Protein AF-A0A1S3R320-F1 (afdb_monomer)

Structure (mmCIF, N/CA/C/O backbone):
data_AF-A0A1S3R320-F1
#
_entry.id   AF-A0A1S3R320-F1
#
loop_
_atom_site.group_PDB
_atom_site.id
_atom_site.type_symbol
_atom_site.label_atom_id
_atom_site.label_alt_id
_atom_site.label_comp_id
_atom_site.label_asym_id
_atom_site.label_entity_id
_atom_site.label_seq_id
_atom_site.pdbx_PDB_ins_code
_atom_site.Cartn_x
_atom_site.Cartn_y
_atom_site.Cartn_z
_atom_site.occupancy
_atom_site.B_iso_or_equiv
_atom_site.auth_seq_id
_atom_site.auth_comp_id
_atom_site.auth_asym_id
_atom_site.auth_atom_id
_atom_site.pdbx_PDB_model_num
ATOM 1 N N . MET A 1 1 ? 49.394 27.032 -39.309 1.00 33.12 1 MET A N 1
ATOM 2 C CA . MET A 1 1 ? 48.886 28.360 -38.899 1.00 33.12 1 MET A CA 1
ATOM 3 C C . MET A 1 1 ? 47.973 28.145 -37.699 1.00 33.12 1 MET A C 1
ATOM 5 O O . MET A 1 1 ? 47.010 27.411 -37.876 1.00 33.12 1 MET A O 1
ATOM 9 N N . PRO A 1 2 ? 48.275 28.653 -36.491 1.00 41.94 2 PRO A N 1
ATOM 10 C CA . PRO A 1 2 ? 47.419 28.435 -35.326 1.00 41.94 2 PRO A CA 1
ATOM 11 C C . PRO A 1 2 ? 46.349 29.534 -35.232 1.00 41.94 2 PRO A C 1
ATOM 13 O O . PRO A 1 2 ? 46.662 30.721 -35.314 1.00 41.94 2 PRO A O 1
ATOM 16 N N . TYR A 1 3 ? 45.090 29.124 -35.082 1.00 37.72 3 TYR A N 1
ATOM 17 C CA . TYR A 1 3 ? 43.918 29.995 -34.946 1.00 37.72 3 TYR A CA 1
ATOM 18 C C . TYR A 1 3 ? 43.776 30.526 -33.500 1.00 37.72 3 TYR A C 1
ATOM 20 O O . TYR A 1 3 ? 44.038 29.766 -32.567 1.00 37.72 3 TYR A O 1
ATOM 28 N N . PRO A 1 4 ? 43.346 31.786 -33.262 1.00 43.53 4 PRO A N 1
ATOM 29 C CA . PRO A 1 4 ? 43.335 32.372 -31.918 1.00 43.53 4 PRO A CA 1
ATOM 30 C C . PRO A 1 4 ? 41.928 32.439 -31.274 1.00 43.53 4 PRO A C 1
ATOM 32 O O . PRO A 1 4 ? 41.164 33.364 -31.548 1.00 43.53 4 PRO A O 1
ATOM 35 N N . TYR A 1 5 ? 41.607 31.577 -30.299 1.00 44.16 5 TYR A N 1
ATOM 36 C CA . TYR A 1 5 ? 40.349 31.637 -29.508 1.00 44.16 5 TYR A CA 1
ATOM 37 C C . TYR A 1 5 ? 40.492 32.367 -28.156 1.00 44.16 5 TYR A C 1
ATOM 39 O O . TYR A 1 5 ? 41.542 32.295 -27.518 1.00 44.16 5 TYR A O 1
ATOM 47 N N . GLY A 1 6 ? 39.495 33.205 -27.824 1.00 39.88 6 GLY A N 1
ATOM 48 C CA . GLY A 1 6 ? 39.495 34.235 -26.766 1.00 39.88 6 GLY A CA 1
ATOM 49 C C . GLY A 1 6 ? 39.223 33.743 -25.330 1.00 39.88 6 GLY A C 1
ATOM 50 O O . GLY A 1 6 ? 38.969 32.565 -25.120 1.00 39.88 6 GLY A O 1
ATOM 51 N N . PRO A 1 7 ? 39.305 34.633 -24.319 1.00 45.69 7 PRO A N 1
ATOM 52 C CA . PRO A 1 7 ? 39.467 34.303 -22.905 1.00 45.69 7 PRO A CA 1
ATOM 53 C C . PRO A 1 7 ? 38.127 34.175 -22.172 1.00 45.69 7 PRO A C 1
ATOM 55 O O . PRO A 1 7 ? 37.861 34.888 -21.205 1.00 45.69 7 PRO A O 1
ATOM 58 N N . SER A 1 8 ? 37.279 33.268 -22.639 1.00 45.50 8 SER A N 1
ATOM 59 C CA . SER A 1 8 ? 36.117 32.815 -21.866 1.00 45.50 8 SER A CA 1
ATOM 60 C C . SER A 1 8 ? 35.727 31.375 -22.172 1.00 45.50 8 SER A C 1
ATOM 62 O O . SER A 1 8 ? 34.595 30.987 -21.911 1.00 45.50 8 SER A O 1
ATOM 64 N N . GLU A 1 9 ? 36.635 30.584 -22.732 1.00 46.41 9 GLU A N 1
ATOM 65 C CA . GLU A 1 9 ? 36.416 29.152 -22.847 1.00 46.41 9 GLU A CA 1
ATOM 66 C C . GLU A 1 9 ? 37.202 28.480 -21.734 1.00 46.41 9 GLU A C 1
ATOM 68 O O . GLU A 1 9 ? 38.432 28.571 -21.660 1.00 46.41 9 GLU A O 1
ATOM 73 N N . GLU A 1 10 ? 36.455 27.832 -20.840 1.00 49.56 10 GLU A N 1
ATOM 74 C CA . GLU A 1 10 ? 36.927 26.651 -20.135 1.00 49.56 10 GLU A CA 1
ATOM 75 C C . GLU A 1 10 ? 37.854 25.861 -21.048 1.00 49.56 10 GLU A C 1
ATOM 77 O O . GLU A 1 10 ? 37.649 25.777 -22.258 1.00 49.56 10 GLU A O 1
ATOM 82 N N . THR A 1 11 ? 38.915 25.337 -20.457 1.00 52.88 11 THR A N 1
ATOM 83 C CA . THR A 1 11 ? 39.958 24.577 -21.122 1.00 52.88 11 THR A CA 1
ATOM 84 C C . THR A 1 11 ? 39.321 23.441 -21.930 1.00 52.88 11 THR A C 1
ATOM 86 O O . THR A 1 11 ? 39.130 22.345 -21.415 1.00 52.88 11 THR A O 1
ATOM 89 N N . ASN A 1 12 ? 38.988 23.703 -23.200 1.00 58.47 12 ASN A N 1
ATOM 90 C CA . ASN A 1 12 ? 38.524 22.726 -24.184 1.00 58.47 12 ASN A CA 1
ATOM 91 C C . ASN A 1 12 ? 39.730 21.878 -24.609 1.00 58.47 12 ASN A C 1
ATOM 93 O O . ASN A 1 12 ? 40.081 21.807 -25.784 1.00 58.47 12 ASN A O 1
ATOM 97 N N . ASP A 1 13 ? 40.415 21.301 -23.619 1.00 67.69 13 ASP A N 1
ATOM 98 C CA . ASP A 1 13 ? 41.469 20.323 -23.790 1.00 67.69 13 ASP A CA 1
ATOM 99 C C . ASP A 1 13 ? 40.782 19.010 -24.165 1.00 67.69 13 ASP A C 1
ATOM 101 O O . ASP A 1 13 ? 40.137 18.388 -23.312 1.00 67.69 13 ASP A O 1
ATOM 105 N N . PRO A 1 14 ? 40.871 18.572 -25.431 1.00 72.19 14 PRO A N 1
ATOM 106 C CA . PRO A 1 14 ? 40.192 17.362 -25.856 1.00 72.19 14 PRO A CA 1
ATOM 107 C C . PRO A 1 14 ? 40.666 16.160 -25.031 1.00 72.19 14 PRO A C 1
ATOM 109 O O . PRO A 1 14 ? 39.886 15.249 -24.773 1.00 72.19 14 PRO A O 1
ATOM 112 N N . TYR A 1 15 ? 41.905 16.181 -24.530 1.00 72.75 15 TYR A N 1
ATOM 113 C CA . TYR A 1 15 ? 42.416 15.162 -23.619 1.00 72.75 15 TYR A CA 1
ATOM 114 C C . TYR A 1 15 ? 41.619 15.089 -22.304 1.00 72.75 15 TYR A C 1
ATOM 116 O O . TYR A 1 15 ? 41.235 13.994 -21.885 1.00 72.75 15 TYR A O 1
ATOM 124 N N . ALA A 1 16 ? 41.314 16.233 -21.684 1.00 74.88 16 ALA A N 1
ATOM 125 C CA . ALA A 1 16 ? 40.506 16.302 -20.467 1.00 74.88 16 ALA A CA 1
ATOM 126 C C . ALA A 1 16 ? 39.070 15.796 -20.694 1.00 74.88 16 ALA A C 1
ATOM 128 O O . ALA A 1 16 ? 38.505 15.124 -19.826 1.00 74.88 16 ALA A O 1
ATOM 129 N N . VAL A 1 17 ? 38.504 16.036 -21.881 1.00 81.06 17 VAL A N 1
ATOM 130 C CA . VAL A 1 17 ? 37.180 15.516 -22.262 1.00 81.06 17 VAL A CA 1
ATOM 131 C C . VAL A 1 17 ? 37.175 13.985 -22.263 1.00 81.06 17 VAL A C 1
ATOM 133 O O . VAL A 1 17 ? 36.334 13.373 -21.606 1.00 81.06 17 VAL A O 1
ATOM 136 N N . PHE A 1 18 ? 38.145 13.343 -22.921 1.00 84.56 18 PHE A N 1
ATOM 137 C CA . PHE A 1 18 ? 38.217 11.875 -22.945 1.00 84.56 18 PHE A CA 1
ATOM 138 C C . PHE A 1 18 ? 38.483 11.271 -21.560 1.00 84.56 18 PHE A C 1
ATOM 140 O O . PHE A 1 18 ? 37.909 10.231 -21.234 1.00 84.56 18 PHE A O 1
ATOM 147 N N . GLN A 1 19 ? 39.285 11.940 -20.723 1.00 80.94 19 GLN A N 1
ATOM 148 C CA . GLN A 1 19 ? 39.499 11.510 -19.339 1.00 80.94 19 GLN A CA 1
ATOM 149 C C . GLN A 1 19 ? 38.232 11.602 -18.486 1.00 80.94 19 GLN A C 1
ATOM 151 O O . GLN A 1 19 ? 37.935 10.669 -17.742 1.00 80.94 19 GLN A O 1
ATOM 156 N N . THR A 1 20 ? 37.470 12.688 -18.615 1.00 85.00 20 THR A N 1
ATOM 157 C CA . THR A 1 20 ? 36.215 12.891 -17.870 1.00 85.00 20 THR A CA 1
ATOM 158 C C . THR A 1 20 ? 35.171 11.840 -18.246 1.00 85.00 20 THR A C 1
ATOM 160 O O . THR A 1 20 ? 34.409 11.387 -17.398 1.00 85.00 20 THR A O 1
ATOM 163 N N . LEU A 1 21 ? 35.189 11.383 -19.501 1.00 88.62 21 LEU A N 1
ATOM 164 C CA . LEU A 1 21 ? 34.342 10.297 -19.999 1.00 88.62 21 LEU A CA 1
ATOM 165 C C . LEU A 1 21 ? 34.835 8.888 -19.604 1.00 88.62 21 LEU A C 1
ATOM 167 O O . LEU A 1 21 ? 34.212 7.899 -19.983 1.00 88.62 21 LEU A O 1
ATOM 171 N N . GLY A 1 22 ? 35.947 8.767 -18.866 1.00 86.50 22 GLY A N 1
ATOM 172 C CA . GLY A 1 22 ? 36.501 7.478 -18.432 1.00 86.50 22 GLY A CA 1
ATOM 173 C C . GLY A 1 22 ? 37.200 6.680 -19.540 1.00 86.50 22 GLY A C 1
ATOM 174 O O . GLY A 1 22 ? 37.470 5.490 -19.372 1.00 86.50 22 GLY A O 1
ATOM 175 N N . LEU A 1 23 ? 37.512 7.316 -20.672 1.00 87.94 23 LEU A N 1
ATOM 176 C CA . LEU A 1 23 ? 38.133 6.680 -21.831 1.00 87.94 23 LEU A CA 1
ATOM 177 C C . LEU A 1 23 ? 39.646 6.951 -21.861 1.00 87.94 23 LEU A C 1
ATOM 179 O O . LEU A 1 23 ? 40.118 8.038 -21.530 1.00 87.94 23 LEU A O 1
ATOM 183 N N . LYS A 1 24 ? 40.431 5.960 -22.302 1.00 85.00 24 LYS A N 1
ATOM 184 C CA . LYS A 1 24 ? 41.869 6.125 -22.576 1.00 85.00 24 LYS A CA 1
ATOM 185 C C . LYS A 1 24 ? 42.091 6.274 -24.076 1.00 85.00 24 LYS A C 1
ATOM 187 O O . LYS A 1 24 ? 41.639 5.437 -24.850 1.00 85.00 24 LYS A O 1
ATOM 192 N N . LEU A 1 25 ? 42.813 7.318 -24.474 1.00 81.44 25 LEU A N 1
ATOM 193 C CA . LEU A 1 25 ? 43.050 7.652 -25.876 1.00 81.44 25 LEU A CA 1
ATOM 194 C C . LEU A 1 25 ? 44.496 7.331 -26.277 1.00 81.44 25 LEU A C 1
ATOM 196 O O . LEU A 1 25 ? 45.434 7.858 -25.680 1.00 81.44 25 LEU A O 1
ATOM 200 N N . ALA A 1 26 ? 44.673 6.495 -27.301 1.00 85.25 26 ALA A N 1
ATOM 201 C CA . ALA A 1 26 ? 45.960 6.247 -27.948 1.00 85.25 26 ALA A CA 1
ATOM 202 C C . ALA A 1 26 ? 45.932 6.869 -29.349 1.00 85.25 26 ALA A C 1
ATOM 204 O O . ALA A 1 26 ? 45.194 6.419 -30.221 1.00 85.25 26 ALA A O 1
ATOM 205 N N . THR A 1 27 ? 46.705 7.933 -29.549 1.00 80.44 27 THR A N 1
ATOM 206 C CA . THR A 1 27 ? 46.752 8.699 -30.799 1.00 80.44 27 THR A CA 1
ATOM 207 C C . THR A 1 27 ? 48.173 9.183 -31.066 1.00 80.44 27 THR A C 1
ATOM 209 O O . THR A 1 27 ? 48.974 9.331 -30.144 1.00 80.44 27 THR A O 1
ATOM 212 N N . ASN A 1 28 ? 48.484 9.4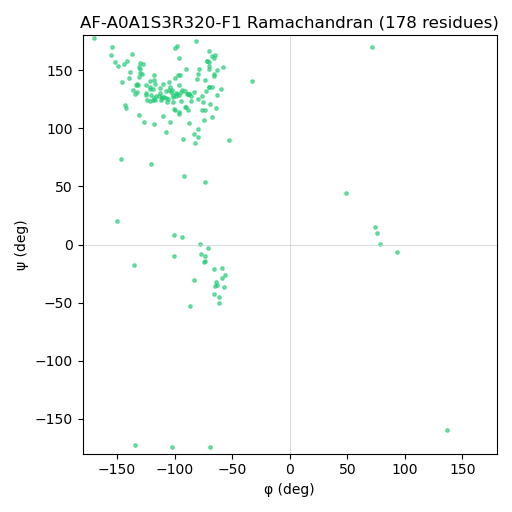29 -32.331 1.00 71.31 28 ASN A N 1
ATOM 213 C CA . ASN A 1 28 ? 49.733 10.041 -32.777 1.00 71.31 28 ASN A CA 1
ATOM 214 C C . ASN A 1 28 ? 49.625 11.571 -32.932 1.00 71.31 28 ASN A C 1
ATOM 216 O O . ASN A 1 28 ? 50.551 12.195 -33.446 1.00 71.31 28 ASN A O 1
ATOM 220 N N . LEU A 1 29 ? 48.498 12.164 -32.532 1.00 76.31 29 LEU A N 1
ATOM 221 C CA . LEU A 1 29 ? 48.260 13.606 -32.556 1.00 76.31 29 LEU A CA 1
ATOM 222 C C . LEU A 1 29 ? 48.535 14.225 -31.183 1.00 76.31 29 LEU A C 1
ATOM 224 O O . LEU A 1 29 ? 48.258 13.615 -30.150 1.00 76.31 29 LEU A O 1
ATOM 228 N N . ASP A 1 30 ? 49.044 15.456 -31.177 1.00 64.25 30 ASP A N 1
ATOM 229 C CA . ASP A 1 30 ? 49.228 16.223 -29.947 1.00 64.25 30 ASP 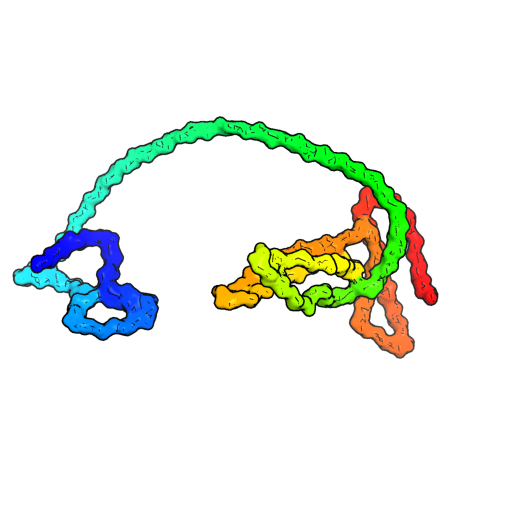A CA 1
ATOM 230 C C . ASP A 1 30 ? 47.888 16.836 -29.525 1.00 64.25 30 ASP A C 1
ATOM 232 O O . ASP A 1 30 ? 47.404 17.802 -30.115 1.00 64.25 30 ASP A O 1
ATOM 236 N N . ILE A 1 31 ? 47.236 16.177 -28.569 1.00 70.81 31 ILE A N 1
ATOM 237 C CA . ILE A 1 31 ? 45.867 16.489 -28.142 1.00 70.81 31 ILE A CA 1
ATOM 238 C C . ILE A 1 31 ? 45.854 17.307 -26.847 1.00 70.81 31 ILE A C 1
ATOM 240 O O . ILE A 1 31 ? 44.810 17.823 -26.476 1.00 70.81 31 ILE A O 1
ATOM 244 N N . ARG A 1 32 ? 46.996 17.469 -26.169 1.00 62.94 32 ARG A N 1
ATOM 245 C CA . ARG A 1 32 ? 47.073 18.249 -24.929 1.00 62.94 32 ARG A CA 1
ATOM 246 C C . ARG A 1 32 ? 47.338 19.710 -25.247 1.00 62.94 32 ARG A C 1
ATOM 248 O O . ARG A 1 32 ? 48.292 20.029 -25.951 1.00 62.94 32 ARG A O 1
ATOM 255 N N . VAL A 1 33 ? 46.542 20.608 -24.680 1.00 63.69 33 VAL A N 1
ATOM 256 C CA . VAL A 1 33 ? 46.800 22.048 -24.820 1.00 63.69 33 VAL A CA 1
ATOM 257 C C . VAL A 1 33 ? 48.067 22.423 -24.028 1.00 63.69 33 VAL A C 1
ATOM 259 O O . VAL A 1 33 ? 48.104 22.222 -22.811 1.00 63.69 33 VAL A O 1
ATOM 262 N N . PRO A 1 34 ? 49.119 22.973 -24.665 1.00 55.88 34 PRO A N 1
ATOM 263 C CA . PRO A 1 34 ? 50.325 23.391 -23.961 1.00 55.88 34 PRO A CA 1
ATOM 264 C C . PRO A 1 34 ? 50.043 24.626 -23.094 1.00 55.88 34 PRO A C 1
ATOM 266 O O . PRO A 1 34 ? 49.413 25.589 -23.526 1.00 55.88 34 PRO A O 1
ATOM 269 N N . SER A 1 35 ? 50.543 24.618 -21.861 1.00 55.62 35 SER A N 1
ATOM 270 C CA . SER A 1 35 ? 50.213 25.597 -20.818 1.00 55.62 35 SER A CA 1
ATOM 271 C C . SER A 1 35 ? 50.832 26.995 -20.998 1.00 55.62 35 SER A C 1
ATOM 273 O O . SER A 1 35 ? 50.432 27.922 -20.295 1.00 55.62 35 SER A O 1
ATOM 275 N N . CYS A 1 36 ? 51.761 27.196 -21.944 1.00 52.72 36 CYS A N 1
ATOM 276 C CA . CYS A 1 36 ? 52.439 28.481 -22.159 1.00 52.72 36 CYS A CA 1
ATOM 277 C C . CYS A 1 36 ? 52.677 28.756 -23.657 1.00 52.72 36 CYS A C 1
ATOM 279 O O . CYS A 1 36 ? 53.457 28.053 -24.294 1.00 52.72 36 CYS A O 1
ATOM 281 N N . LEU A 1 37 ? 52.089 29.825 -24.210 1.00 55.44 37 LEU A N 1
ATOM 282 C CA . LEU A 1 37 ? 52.466 30.366 -25.524 1.00 55.44 37 LEU A CA 1
ATOM 283 C C . LEU A 1 37 ? 53.527 31.461 -25.341 1.00 55.44 37 LEU A C 1
ATOM 285 O O . LEU A 1 37 ? 53.198 32.636 -25.165 1.00 55.44 37 LEU A O 1
ATOM 289 N N . SER A 1 38 ? 54.803 31.078 -25.374 1.00 54.38 38 SER A N 1
ATOM 290 C CA . SER A 1 38 ? 55.914 32.010 -25.585 1.00 54.38 38 SER A CA 1
ATOM 291 C C . SER A 1 38 ? 56.445 31.839 -27.007 1.00 54.38 38 SER A C 1
ATOM 293 O O . SER A 1 38 ? 56.793 30.741 -27.439 1.00 54.38 38 SER A O 1
ATOM 295 N N . TYR A 1 39 ? 56.489 32.934 -27.763 1.00 47.53 39 TYR A N 1
ATOM 296 C CA . TYR A 1 39 ? 57.095 32.964 -29.093 1.00 47.53 39 TYR A CA 1
ATOM 297 C C . TYR A 1 39 ? 58.200 34.014 -29.083 1.00 47.53 39 TYR A C 1
ATOM 299 O O . TYR A 1 39 ? 57.959 35.164 -28.719 1.00 47.53 39 TYR A O 1
ATOM 307 N N . GLN A 1 40 ? 59.424 33.596 -29.420 1.00 42.69 40 GLN A N 1
ATOM 308 C CA . GLN A 1 40 ? 60.619 34.453 -29.445 1.00 42.69 40 GLN A CA 1
ATOM 309 C C . GLN A 1 40 ? 60.814 35.306 -28.173 1.00 42.69 40 GLN A C 1
ATOM 311 O O . GLN A 1 40 ? 61.105 36.494 -28.246 1.00 42.69 40 GLN A O 1
ATOM 316 N N . GLY A 1 41 ? 60.631 34.709 -26.990 1.00 54.34 41 GLY A N 1
ATOM 317 C CA . GLY A 1 41 ? 60.880 35.385 -25.708 1.00 54.34 41 GLY A CA 1
ATOM 318 C C . GLY A 1 41 ? 59.783 36.348 -25.240 1.00 54.34 41 GLY A C 1
ATOM 319 O O . GLY A 1 41 ? 59.910 36.905 -24.154 1.00 54.34 41 GLY A O 1
ATOM 320 N N . ASN A 1 42 ? 58.690 36.504 -25.993 1.00 43.47 42 ASN A N 1
ATOM 321 C CA . ASN A 1 42 ? 57.574 37.367 -25.611 1.00 43.47 42 ASN A CA 1
ATOM 322 C C . ASN A 1 42 ? 56.393 36.549 -25.070 1.00 43.47 42 ASN A C 1
ATOM 324 O O . ASN A 1 42 ? 55.985 35.545 -25.661 1.00 43.47 42 ASN A O 1
ATOM 328 N N . GLN A 1 43 ? 55.843 36.996 -23.939 1.00 50.56 43 GLN A N 1
ATOM 329 C CA . GLN A 1 43 ? 54.681 36.400 -23.281 1.00 50.56 43 GLN A CA 1
ATOM 330 C C . GLN A 1 43 ? 53.430 37.218 -23.626 1.00 50.56 43 GLN A C 1
ATOM 332 O O . GLN A 1 43 ? 53.329 38.393 -23.275 1.00 50.56 43 GLN A O 1
ATOM 337 N N . TYR A 1 44 ? 52.473 36.610 -24.328 1.00 45.16 44 TYR A N 1
ATOM 338 C CA . TYR A 1 44 ? 51.287 37.312 -24.824 1.00 45.16 44 TYR A CA 1
ATOM 339 C C . TYR A 1 44 ? 50.110 37.170 -23.842 1.00 45.16 44 TYR A C 1
ATOM 341 O O . TYR A 1 44 ? 49.692 36.059 -23.521 1.00 45.16 44 TYR A O 1
ATOM 349 N N . ARG A 1 45 ? 49.552 38.298 -23.373 1.00 45.84 45 ARG A N 1
ATOM 350 C CA . ARG A 1 45 ? 48.311 38.366 -22.571 1.00 45.84 45 ARG A CA 1
ATOM 351 C C . ARG A 1 45 ? 47.187 38.995 -23.395 1.00 45.84 45 ARG A C 1
ATOM 353 O O . ARG A 1 45 ? 47.411 39.986 -24.082 1.00 45.84 45 ARG A O 1
ATOM 360 N N . ARG A 1 46 ? 45.979 38.432 -23.306 1.00 39.72 46 ARG A N 1
ATOM 361 C CA . ARG A 1 46 ? 44.807 38.817 -24.111 1.00 39.72 46 ARG A CA 1
ATOM 362 C C . ARG A 1 46 ? 43.734 39.463 -23.222 1.00 39.72 46 ARG A C 1
ATOM 364 O O . ARG A 1 46 ? 43.391 38.892 -22.193 1.00 39.72 46 ARG A O 1
ATOM 371 N N . SER A 1 47 ? 43.208 40.626 -23.609 1.00 39.34 47 SER A N 1
ATOM 372 C CA . SER A 1 47 ? 42.094 41.329 -22.946 1.00 39.34 47 SER A CA 1
ATOM 373 C C . SER A 1 47 ? 40.893 41.464 -23.894 1.00 39.34 47 SER A C 1
ATOM 375 O O . SER A 1 47 ? 41.081 41.627 -25.098 1.00 39.34 47 SER A O 1
ATOM 377 N N . TYR A 1 48 ? 39.664 41.396 -23.360 1.00 37.66 48 TYR A N 1
ATOM 378 C CA . TYR A 1 48 ? 38.419 41.692 -24.089 1.00 37.66 48 TYR A CA 1
ATOM 379 C C . TYR A 1 48 ? 37.433 42.480 -23.230 1.00 37.66 48 TYR A C 1
ATOM 381 O O . TYR A 1 48 ? 37.366 42.291 -22.018 1.00 37.66 48 TYR A O 1
ATOM 389 N N . VAL A 1 49 ? 36.641 43.322 -23.895 1.00 32.25 49 VAL A N 1
ATOM 390 C CA . VAL A 1 49 ? 35.467 44.023 -23.359 1.00 32.25 49 VAL A CA 1
ATOM 391 C C . VAL A 1 49 ? 34.265 43.606 -24.213 1.00 32.25 49 VAL A C 1
ATOM 393 O O . VAL A 1 49 ? 34.372 43.604 -25.439 1.00 32.25 49 VAL A O 1
ATOM 396 N N . VAL A 1 50 ? 33.138 43.251 -23.588 1.00 38.22 50 VAL A N 1
ATOM 397 C CA . VAL A 1 50 ? 31.867 42.917 -24.259 1.00 38.22 50 VAL A CA 1
ATOM 398 C C . VAL A 1 50 ? 30.814 43.946 -23.848 1.00 38.22 50 VAL A C 1
ATOM 400 O O . VAL A 1 50 ? 30.618 44.184 -22.658 1.00 38.22 50 VAL A O 1
ATOM 403 N N . ALA A 1 51 ? 30.143 44.556 -24.826 1.00 33.94 51 ALA A N 1
ATOM 404 C CA . ALA A 1 51 ? 28.993 45.431 -24.612 1.00 33.94 51 ALA A CA 1
ATOM 405 C C . ALA A 1 51 ? 27.690 44.629 -24.758 1.00 33.94 51 ALA A C 1
ATOM 407 O O . ALA A 1 51 ? 27.515 43.891 -25.727 1.00 33.94 51 ALA A O 1
ATOM 408 N N . TYR A 1 52 ? 26.778 44.778 -23.798 1.00 36.56 52 TYR A N 1
ATOM 409 C CA . TYR A 1 52 ? 25.446 44.172 -23.79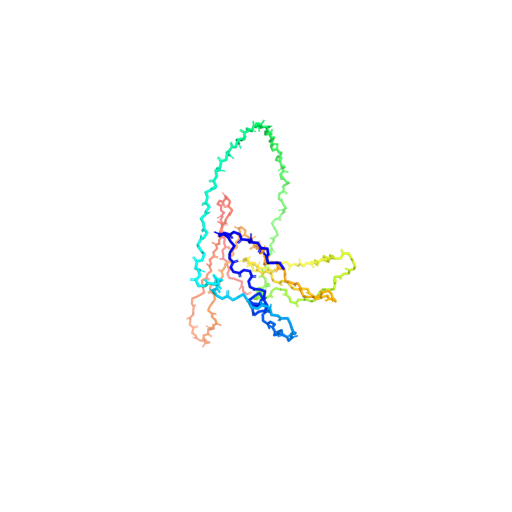8 1.00 36.56 52 TYR A CA 1
ATOM 410 C C . TYR A 1 52 ? 24.403 45.148 -24.359 1.00 36.56 52 TYR A C 1
ATOM 412 O O . TYR A 1 52 ? 24.465 46.349 -24.103 1.00 36.56 52 TYR A O 1
ATOM 420 N N . SER A 1 53 ? 23.393 44.628 -25.060 1.00 33.78 53 SER A N 1
ATOM 421 C CA . SER A 1 53 ? 22.127 45.342 -25.260 1.00 33.78 53 SER A CA 1
ATOM 422 C C . SER A 1 53 ? 20.946 44.403 -25.006 1.00 33.78 53 SER A C 1
ATOM 424 O O . SER A 1 53 ? 20.913 43.270 -25.480 1.00 33.78 53 SER A O 1
ATOM 426 N N . GLN A 1 54 ? 20.024 44.878 -24.168 1.00 41.38 54 GLN A N 1
ATOM 427 C CA . GLN A 1 54 ? 18.746 44.265 -23.801 1.00 41.38 54 GLN A CA 1
ATOM 428 C C . GLN A 1 54 ? 17.658 44.740 -24.768 1.00 41.38 54 GLN A C 1
ATOM 430 O O . GLN A 1 54 ? 17.710 45.904 -25.152 1.00 41.38 54 GLN A O 1
ATOM 435 N N . MET A 1 55 ? 16.614 43.937 -25.019 1.00 35.19 55 MET A N 1
ATOM 436 C CA . MET A 1 55 ? 15.244 44.453 -25.212 1.00 35.19 55 MET A CA 1
ATOM 437 C C . MET A 1 55 ? 14.169 43.460 -24.737 1.00 35.19 55 MET A C 1
ATOM 439 O O . MET A 1 55 ? 14.396 42.257 -24.641 1.00 35.19 55 MET A O 1
ATOM 443 N N . ALA A 1 56 ? 13.021 44.035 -24.369 1.00 35.78 56 ALA A N 1
ATOM 444 C CA . ALA A 1 56 ? 12.015 43.550 -23.430 1.00 35.78 56 ALA A CA 1
ATOM 445 C C . ALA A 1 56 ? 10.773 42.874 -24.058 1.00 35.78 56 ALA A C 1
ATOM 447 O O . ALA A 1 56 ? 10.516 42.962 -25.255 1.00 35.78 56 ALA A O 1
ATOM 448 N N . ARG A 1 57 ? 9.979 42.242 -23.175 1.00 47.50 57 ARG A N 1
ATOM 449 C CA . ARG A 1 57 ? 8.626 41.678 -23.378 1.00 47.50 57 ARG A CA 1
ATOM 450 C C . ARG A 1 57 ? 7.559 42.761 -23.622 1.00 47.50 57 ARG A C 1
ATOM 452 O O . ARG A 1 57 ? 7.723 43.884 -23.149 1.00 47.50 57 ARG A O 1
ATOM 459 N N . PRO A 1 58 ? 6.395 42.380 -24.180 1.00 40.38 58 PRO A N 1
ATOM 460 C CA . PRO A 1 58 ? 5.148 42.545 -23.412 1.00 40.38 58 PRO A CA 1
ATOM 461 C C . PRO A 1 58 ? 4.131 41.392 -23.578 1.00 40.38 58 PRO A C 1
ATOM 463 O O . PRO A 1 58 ? 4.168 40.640 -24.547 1.00 40.38 58 PRO A O 1
ATOM 466 N N . GLY A 1 59 ? 3.231 41.253 -22.595 1.00 39.25 59 GLY A N 1
ATOM 467 C CA . GLY A 1 59 ? 2.183 40.221 -22.526 1.00 39.25 59 GLY A CA 1
ATOM 468 C C . GLY A 1 59 ? 0.772 40.694 -22.903 1.00 39.25 59 GLY A C 1
ATOM 469 O O . GLY A 1 59 ? 0.583 41.837 -23.303 1.00 39.25 59 GLY A O 1
ATOM 470 N N . SER A 1 60 ? -0.221 39.810 -22.741 1.00 43.31 60 SER A N 1
ATOM 471 C CA . SER A 1 60 ? -1.652 40.121 -22.530 1.00 43.31 60 SER A CA 1
ATOM 472 C C . SER A 1 60 ? -2.441 38.848 -22.147 1.00 43.31 60 SER A C 1
ATOM 474 O O . SER A 1 60 ? -1.853 37.782 -21.991 1.00 43.31 60 SER A O 1
ATOM 476 N N . ALA A 1 61 ? -3.746 38.989 -21.888 1.00 38.12 61 ALA A N 1
ATOM 477 C CA . ALA A 1 61 ? -4.479 38.380 -20.781 1.00 38.12 61 ALA A CA 1
ATOM 478 C C . ALA A 1 61 ? -5.805 37.660 -21.150 1.00 38.12 61 ALA A C 1
ATOM 480 O O . ALA A 1 61 ? -6.505 38.107 -22.051 1.00 38.12 61 ALA A O 1
ATOM 481 N N . GLY A 1 62 ? -6.181 36.659 -20.325 1.00 40.75 62 GLY A N 1
ATOM 482 C CA . GLY A 1 62 ? -7.544 36.144 -20.010 1.00 40.75 62 GLY A CA 1
ATOM 483 C C . GLY A 1 62 ? -8.326 35.348 -21.085 1.00 40.75 62 GLY A C 1
ATOM 484 O O . GLY A 1 62 ? -7.929 35.378 -22.244 1.00 40.75 62 GLY A O 1
ATOM 485 N N . PRO A 1 63 ? -9.477 34.686 -20.764 1.00 46.34 63 PRO A N 1
ATOM 486 C CA . PRO A 1 63 ? -10.146 34.515 -19.463 1.00 46.34 63 PRO A CA 1
ATOM 487 C C . PRO A 1 63 ? -10.636 33.066 -19.119 1.00 46.34 63 PRO A C 1
ATOM 489 O O . PRO A 1 63 ? -10.357 32.081 -19.793 1.00 46.34 63 PRO A O 1
ATOM 492 N N . ARG A 1 64 ? -11.375 33.020 -17.999 1.00 46.88 64 ARG A N 1
ATOM 493 C CA . ARG A 1 64 ? -11.970 31.970 -17.137 1.00 46.88 64 ARG A CA 1
ATOM 494 C C . ARG A 1 64 ? -13.152 31.167 -17.731 1.00 46.88 64 ARG A C 1
ATOM 496 O O . ARG A 1 64 ? -13.944 31.720 -18.488 1.00 46.88 64 ARG A O 1
ATOM 503 N N . ARG A 1 65 ? -13.362 29.919 -17.266 1.00 43.00 65 ARG A N 1
ATOM 504 C CA . ARG A 1 65 ? -14.644 29.179 -17.370 1.00 43.00 65 ARG A CA 1
ATOM 505 C C . ARG A 1 65 ? -14.902 28.272 -16.151 1.00 43.00 65 ARG A C 1
ATOM 507 O O . ARG A 1 65 ? -13.972 27.674 -15.624 1.00 43.00 65 ARG A O 1
ATOM 514 N N . GLU A 1 66 ? -16.159 28.249 -15.704 1.00 40.44 66 GLU A N 1
ATOM 515 C CA . GLU A 1 66 ? -16.685 27.654 -14.461 1.00 40.44 66 GLU A CA 1
ATOM 516 C C . GLU A 1 66 ? -17.314 26.252 -14.636 1.00 40.44 66 GLU A C 1
ATOM 518 O O . GLU A 1 66 ? -17.489 25.763 -15.750 1.00 40.44 66 GLU A O 1
ATOM 523 N N . MET A 1 67 ? -17.611 25.648 -13.477 1.00 48.88 67 MET A N 1
ATOM 524 C CA . MET A 1 67 ? -17.964 24.262 -13.126 1.00 48.88 67 MET A CA 1
ATOM 525 C C . MET A 1 67 ? -19.288 23.696 -13.677 1.00 48.88 67 MET A C 1
ATOM 527 O O . MET A 1 67 ? -20.235 24.431 -13.944 1.00 48.88 67 MET A O 1
ATOM 531 N N . ALA A 1 68 ? -19.406 22.361 -13.645 1.00 39.56 68 ALA A N 1
ATOM 532 C CA . ALA A 1 68 ? -20.680 21.654 -13.493 1.00 39.56 68 ALA A CA 1
ATOM 533 C C . ALA A 1 68 ? -20.553 20.553 -12.419 1.00 39.56 68 ALA A C 1
ATOM 535 O O . ALA A 1 68 ? -19.604 19.773 -12.423 1.00 39.56 68 ALA A O 1
ATOM 536 N N . VAL A 1 69 ? -21.509 20.533 -11.489 1.00 45.84 69 VAL A N 1
ATOM 537 C CA . VAL A 1 69 ? -21.619 19.614 -10.344 1.00 45.84 69 VAL A CA 1
ATOM 538 C C . VAL A 1 69 ? -22.603 18.499 -10.706 1.00 45.84 69 VAL A C 1
ATOM 540 O O . VAL A 1 69 ? -23.724 18.788 -11.121 1.00 45.84 69 VAL A O 1
ATOM 543 N N . ALA A 1 70 ? -22.206 17.237 -10.538 1.00 41.94 70 ALA A N 1
ATOM 544 C CA . ALA A 1 70 ? -23.085 16.078 -10.694 1.00 41.94 70 ALA A CA 1
ATOM 545 C C . ALA A 1 70 ? -23.798 15.761 -9.365 1.00 41.94 70 ALA A C 1
ATOM 547 O O . ALA A 1 70 ? -23.159 15.673 -8.317 1.00 41.94 70 ALA A O 1
ATOM 548 N N . LEU A 1 71 ? -25.124 15.603 -9.403 1.00 43.62 71 LEU A N 1
ATOM 549 C CA . LEU A 1 71 ? -25.952 15.220 -8.255 1.00 43.62 71 LEU A CA 1
ATOM 550 C C . LEU A 1 71 ? -25.947 13.693 -8.077 1.00 43.62 71 LEU A C 1
ATOM 552 O O . LEU A 1 71 ? -26.151 12.948 -9.033 1.00 43.62 71 LEU A O 1
ATOM 556 N N . ALA A 1 72 ? -25.707 13.250 -6.842 1.00 49.56 72 ALA A N 1
ATOM 557 C CA . ALA A 1 72 ? -25.554 11.851 -6.453 1.00 49.56 72 ALA A CA 1
ATOM 558 C C . ALA A 1 72 ? -26.898 11.106 -6.297 1.00 49.56 72 ALA A C 1
ATOM 560 O O . ALA A 1 72 ? -27.899 11.672 -5.859 1.00 49.56 72 ALA A O 1
ATOM 561 N N . ALA A 1 73 ? -26.880 9.815 -6.636 1.00 59.00 73 ALA A N 1
ATOM 562 C CA . ALA A 1 73 ? -27.983 8.861 -6.517 1.00 59.00 73 ALA A CA 1
ATOM 563 C C . ALA A 1 73 ? -28.285 8.469 -5.047 1.00 59.00 73 ALA A C 1
ATOM 565 O O . ALA A 1 73 ? -27.410 8.595 -4.186 1.00 59.00 73 ALA A O 1
ATOM 566 N N . PRO A 1 74 ? -29.506 7.985 -4.734 1.00 60.19 74 PRO A N 1
ATOM 567 C CA . PRO A 1 74 ? -29.877 7.562 -3.382 1.00 60.19 74 PRO A CA 1
ATOM 568 C C . PRO A 1 74 ? -29.083 6.327 -2.908 1.00 60.19 74 PRO A C 1
ATOM 570 O O . PRO A 1 74 ? -28.756 5.461 -3.723 1.00 60.19 74 PRO A O 1
ATOM 573 N N . PRO A 1 75 ? -28.782 6.222 -1.598 1.00 60.06 75 PRO A N 1
ATOM 574 C CA . PRO A 1 75 ? -27.924 5.170 -1.069 1.00 60.06 75 PRO A CA 1
ATOM 575 C C . PRO A 1 75 ? -28.626 3.797 -1.044 1.00 60.06 75 PRO A C 1
ATOM 577 O O . PRO A 1 75 ? -29.815 3.723 -0.718 1.00 60.06 75 PRO A O 1
ATOM 580 N N . PRO A 1 76 ? -27.898 2.706 -1.349 1.00 58.25 76 PRO A N 1
ATOM 581 C CA . PRO A 1 76 ? -28.399 1.339 -1.236 1.00 58.25 76 PRO A CA 1
ATOM 582 C C . PRO A 1 76 ? -28.685 0.944 0.228 1.00 58.25 76 PRO A C 1
ATOM 584 O O . PRO A 1 76 ? -28.179 1.582 1.158 1.00 58.25 76 PRO A O 1
ATOM 587 N N . PRO A 1 77 ? -29.499 -0.105 0.455 1.00 55.88 77 PRO A N 1
ATOM 588 C CA . PRO A 1 77 ? -29.782 -0.626 1.793 1.00 55.88 77 PRO A CA 1
ATOM 589 C C . PRO A 1 77 ? -28.498 -1.057 2.530 1.00 55.88 77 PRO A C 1
ATOM 591 O O . PRO A 1 77 ? -27.519 -1.437 1.884 1.00 55.88 77 PRO A O 1
ATOM 594 N N . PRO A 1 78 ? -28.487 -1.018 3.879 1.00 57.31 78 PRO A N 1
ATOM 595 C CA . PRO A 1 78 ? -27.290 -1.279 4.670 1.00 57.31 78 PRO A CA 1
ATOM 596 C C . PRO A 1 78 ? -26.863 -2.742 4.536 1.00 57.31 78 PRO A C 1
ATOM 598 O O . PRO A 1 78 ? -27.517 -3.653 5.045 1.00 57.31 78 PRO A O 1
ATOM 601 N N . ILE A 1 79 ? -25.748 -2.957 3.845 1.00 57.31 79 ILE A N 1
ATOM 602 C CA . ILE A 1 79 ? -25.096 -4.259 3.750 1.00 57.31 79 ILE A CA 1
ATOM 603 C C . ILE A 1 79 ? -24.391 -4.512 5.083 1.00 57.31 79 ILE A C 1
ATOM 605 O O . ILE A 1 79 ? -23.550 -3.721 5.510 1.00 57.31 79 ILE A O 1
ATOM 609 N N . GLN A 1 80 ? -24.732 -5.611 5.753 1.00 56.41 80 GLN A N 1
ATOM 610 C CA . GLN A 1 80 ? -23.972 -6.088 6.905 1.00 56.41 80 GLN A CA 1
ATOM 611 C C . GLN A 1 80 ? -22.767 -6.883 6.399 1.00 56.41 80 GLN A C 1
ATOM 613 O O . GLN A 1 80 ? -22.846 -8.092 6.201 1.00 56.41 80 GLN A O 1
ATOM 618 N N . THR A 1 81 ? -21.658 -6.195 6.138 1.00 64.38 81 THR A N 1
ATOM 619 C CA . THR A 1 81 ? -20.384 -6.838 5.800 1.00 64.38 81 THR A CA 1
ATOM 620 C C . THR A 1 81 ? -19.618 -7.142 7.082 1.00 64.38 81 THR A C 1
ATOM 622 O O . THR A 1 81 ? -19.067 -6.238 7.716 1.00 64.38 81 THR A O 1
ATOM 625 N N . VAL A 1 82 ? -19.594 -8.413 7.483 1.00 70.50 82 VAL A N 1
ATOM 626 C CA . VAL A 1 82 ? -18.666 -8.887 8.516 1.00 70.50 82 VAL A CA 1
ATOM 627 C C . VAL A 1 82 ? -17.291 -9.008 7.870 1.00 70.50 82 VAL A C 1
ATOM 629 O O . VAL A 1 82 ? -17.105 -9.795 6.947 1.00 70.50 82 VAL A O 1
ATOM 632 N N . ARG A 1 83 ? -16.346 -8.200 8.348 1.00 77.75 83 ARG A N 1
ATOM 633 C CA . ARG A 1 83 ? -14.974 -8.170 7.845 1.00 77.75 83 ARG A CA 1
ATOM 634 C C . ARG A 1 83 ? -14.197 -9.368 8.371 1.00 77.75 83 ARG A C 1
ATOM 636 O O . ARG A 1 83 ? -14.185 -9.601 9.580 1.00 77.75 83 ARG A O 1
ATOM 643 N N . THR A 1 84 ? -13.559 -10.112 7.481 1.00 81.81 84 THR A N 1
ATOM 644 C CA . THR A 1 84 ? -12.818 -11.335 7.838 1.00 81.81 84 THR A CA 1
ATOM 645 C C . THR A 1 84 ? -11.450 -11.422 7.173 1.00 81.81 84 THR A C 1
ATOM 647 O O . THR A 1 84 ? -10.596 -12.163 7.658 1.00 81.81 84 THR A O 1
ATOM 650 N N . PHE A 1 85 ? -11.205 -10.650 6.113 1.00 84.81 85 PHE A N 1
ATOM 651 C CA . PHE A 1 85 ? -9.983 -10.742 5.325 1.00 84.81 85 PHE A CA 1
ATOM 652 C C . PHE A 1 85 ? -9.052 -9.548 5.576 1.00 84.81 85 PHE A C 1
ATOM 654 O O . PHE A 1 85 ? -9.204 -8.485 4.974 1.00 84.81 85 PHE A O 1
ATOM 661 N N . PHE A 1 86 ? -8.072 -9.749 6.463 1.00 86.56 86 PHE A N 1
ATOM 662 C CA . PHE A 1 86 ? -7.089 -8.743 6.884 1.00 86.56 86 PHE A CA 1
ATOM 663 C C . PHE A 1 86 ? -5.648 -9.193 6.587 1.00 86.56 86 PHE A C 1
ATOM 665 O O . PHE A 1 86 ? -4.912 -9.542 7.511 1.00 86.56 86 PHE A O 1
ATOM 672 N N . PRO A 1 87 ? -5.242 -9.267 5.311 1.00 90.62 87 PRO A N 1
ATOM 673 C CA . PRO A 1 87 ? -3.877 -9.630 4.960 1.00 90.62 87 PRO A CA 1
ATOM 674 C C . PRO A 1 87 ? -2.895 -8.496 5.291 1.00 90.62 87 PRO A C 1
ATOM 676 O O . PRO A 1 87 ? -3.276 -7.328 5.338 1.00 90.62 87 PRO A O 1
ATOM 679 N N . GLU A 1 88 ? -1.616 -8.841 5.447 1.00 88.12 88 GLU A N 1
ATOM 680 C CA . GLU A 1 88 ? -0.513 -7.865 5.471 1.00 88.12 88 GLU A CA 1
ATOM 681 C C . GLU A 1 88 ? -0.059 -7.489 4.049 1.00 88.12 88 GLU A C 1
ATOM 683 O O . GLU A 1 88 ? 0.354 -6.362 3.799 1.00 88.12 88 GLU A O 1
ATOM 688 N N . THR A 1 89 ? -0.176 -8.416 3.091 1.00 90.50 89 THR A N 1
ATOM 689 C CA . THR A 1 89 ? 0.141 -8.209 1.668 1.00 90.50 89 THR A CA 1
ATOM 690 C C . THR A 1 89 ? -1.078 -8.546 0.818 1.00 90.50 89 THR A C 1
ATOM 692 O O . THR A 1 89 ? -1.611 -9.649 0.916 1.00 90.50 89 THR A O 1
ATOM 695 N N . TRP A 1 90 ? -1.527 -7.597 -0.008 1.00 91.00 90 TRP A N 1
ATOM 696 C CA . TRP A 1 90 ? -2.736 -7.761 -0.819 1.00 91.00 90 TRP A CA 1
ATOM 697 C C . TRP A 1 90 ? -2.471 -8.447 -2.166 1.00 91.00 90 TRP A C 1
ATOM 699 O O . TRP A 1 90 ? -3.134 -9.436 -2.470 1.00 91.00 90 TRP A O 1
ATOM 709 N N . ILE A 1 91 ? -1.524 -7.938 -2.961 1.00 91.38 91 ILE A N 1
ATOM 710 C CA . ILE A 1 91 ? -1.277 -8.389 -4.340 1.00 91.38 91 ILE A CA 1
ATOM 711 C C . ILE A 1 91 ? 0.187 -8.790 -4.481 1.00 91.38 91 ILE A C 1
ATOM 713 O O . ILE A 1 91 ? 1.080 -8.025 -4.117 1.00 91.38 91 ILE A O 1
ATOM 717 N N . TRP A 1 92 ? 0.427 -9.976 -5.036 1.00 92.12 92 TRP A N 1
ATOM 718 C CA . TRP A 1 92 ? 1.759 -10.441 -5.413 1.00 92.12 92 TRP A CA 1
ATOM 719 C C . TRP A 1 92 ? 1.666 -11.326 -6.655 1.00 92.12 92 TRP A C 1
ATOM 721 O O . TRP A 1 92 ? 1.770 -12.549 -6.580 1.00 92.12 92 TRP A O 1
ATOM 731 N N . ASP A 1 93 ? 1.426 -10.687 -7.798 1.00 91.12 93 ASP A N 1
ATOM 732 C CA . ASP A 1 93 ? 1.106 -11.370 -9.047 1.00 91.12 93 ASP A CA 1
ATOM 733 C C . ASP A 1 93 ? 1.968 -10.885 -10.214 1.00 91.12 93 ASP A C 1
ATOM 735 O O . ASP A 1 93 ? 2.486 -9.768 -10.234 1.00 91.12 93 ASP A O 1
ATOM 739 N N . LEU A 1 94 ? 2.098 -11.756 -11.215 1.00 93.12 94 LEU A N 1
ATOM 740 C CA . LEU A 1 94 ? 2.753 -11.479 -12.489 1.00 93.12 94 LEU A CA 1
ATOM 741 C C . LEU A 1 94 ? 1.683 -11.419 -13.576 1.00 93.12 94 LEU A C 1
ATOM 743 O O . LEU A 1 94 ? 0.907 -12.360 -13.736 1.00 93.12 94 LEU A O 1
ATOM 747 N N . VAL A 1 95 ? 1.662 -10.325 -14.335 1.00 93.50 95 VAL A N 1
ATOM 748 C CA . VAL A 1 95 ? 0.674 -10.096 -15.394 1.00 93.50 95 VAL A CA 1
ATOM 749 C C . VAL A 1 95 ? 1.398 -9.828 -16.703 1.00 93.50 95 VAL A C 1
ATOM 751 O O . VAL A 1 95 ? 2.289 -8.983 -16.773 1.00 93.50 95 VAL A O 1
ATOM 754 N N . GLU A 1 96 ? 1.020 -10.562 -17.745 1.00 92.25 96 GLU A N 1
ATOM 755 C CA . GLU A 1 96 ? 1.565 -10.363 -19.082 1.00 92.25 96 GLU A CA 1
ATOM 756 C C . GLU A 1 96 ? 0.871 -9.176 -19.758 1.00 92.25 96 GLU A C 1
ATOM 758 O O . GLU A 1 96 ? -0.355 -9.125 -19.871 1.00 92.25 96 GLU A O 1
ATOM 763 N N . VAL A 1 97 ? 1.669 -8.209 -20.208 1.00 91.56 97 VAL A N 1
ATOM 764 C CA . VAL A 1 97 ? 1.185 -7.046 -20.951 1.00 91.56 97 VAL A CA 1
ATOM 765 C C . VAL A 1 97 ? 1.349 -7.345 -22.436 1.00 91.56 97 VAL A C 1
ATOM 767 O O . VAL A 1 97 ? 2.469 -7.473 -22.927 1.00 91.56 97 VAL A O 1
ATOM 770 N N . GLY A 1 98 ? 0.227 -7.493 -23.143 1.00 86.81 98 GLY A N 1
ATOM 771 C CA . GLY A 1 98 ? 0.222 -7.766 -24.581 1.00 86.81 98 GLY A CA 1
ATOM 772 C C . GLY A 1 98 ? 0.708 -6.581 -25.425 1.00 86.81 98 GLY A C 1
ATOM 773 O O . GLY A 1 98 ? 1.103 -5.534 -24.915 1.00 86.81 98 GLY A O 1
ATOM 774 N N . GLU A 1 99 ? 0.615 -6.715 -26.750 1.00 86.06 99 GLU A N 1
ATOM 775 C CA . GLU A 1 99 ? 1.081 -5.700 -27.714 1.00 86.06 99 GLU A CA 1
ATOM 776 C C . GLU A 1 99 ? 0.417 -4.319 -27.559 1.00 86.06 99 GLU A C 1
ATOM 778 O O . GLU A 1 99 ? 0.973 -3.313 -27.996 1.00 86.06 99 GLU A O 1
ATOM 783 N N . SER A 1 100 ? -0.752 -4.248 -26.913 1.00 86.88 100 SER A N 1
ATOM 784 C CA . SER A 1 100 ? -1.441 -2.992 -26.589 1.00 86.88 100 SER A CA 1
ATOM 785 C C . SER A 1 100 ? -0.686 -2.122 -25.580 1.00 86.88 100 SER A C 1
ATOM 787 O O . SER A 1 100 ? -0.956 -0.924 -25.499 1.00 86.88 100 SER A O 1
ATOM 789 N N . GLY A 1 101 ? 0.230 -2.705 -24.797 1.00 86.75 101 GLY A N 1
ATOM 790 C CA . GLY A 1 101 ? 0.955 -2.004 -23.737 1.00 86.75 101 GLY A CA 1
ATOM 791 C C . GLY A 1 101 ? 0.133 -1.749 -22.467 1.00 86.75 101 GLY A C 1
ATOM 792 O O . GLY A 1 101 ? 0.595 -1.017 -21.594 1.00 86.75 101 GLY A O 1
ATOM 793 N N . SER A 1 102 ? -1.061 -2.337 -22.339 1.00 89.88 102 SER A N 1
ATOM 794 C CA . SER A 1 102 ? -1.941 -2.1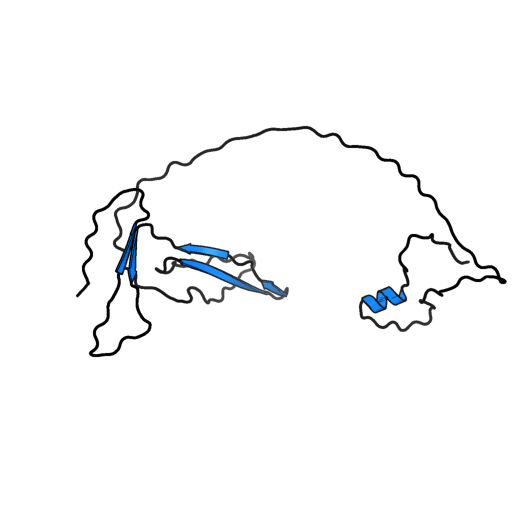86 -21.171 1.00 8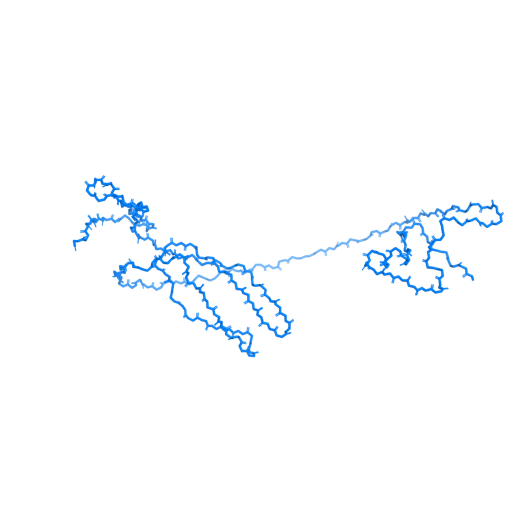9.88 102 SER A CA 1
ATOM 795 C C . SER A 1 102 ? -2.607 -3.505 -20.775 1.00 89.88 102 SER A C 1
ATOM 797 O O . SER A 1 102 ? -3.023 -4.271 -21.647 1.00 89.88 102 SER A O 1
ATOM 799 N N . ALA A 1 103 ? -2.768 -3.732 -19.470 1.00 90.81 103 ALA A N 1
ATOM 800 C CA . ALA A 1 103 ? -3.508 -4.856 -18.904 1.00 90.81 103 ALA A CA 1
ATOM 801 C C . ALA A 1 103 ? -4.400 -4.370 -17.752 1.00 90.81 103 ALA A C 1
ATOM 803 O O . ALA A 1 103 ? -3.932 -3.646 -16.875 1.00 90.81 103 ALA A O 1
ATOM 804 N N . ASP A 1 104 ? -5.664 -4.791 -17.753 1.00 91.25 104 ASP A N 1
ATOM 805 C CA . ASP A 1 104 ? -6.610 -4.521 -16.671 1.00 91.25 104 ASP A CA 1
ATOM 806 C C . ASP A 1 104 ? -6.750 -5.765 -15.792 1.00 91.25 104 ASP A C 1
ATOM 808 O O . ASP A 1 104 ? -7.040 -6.857 -16.285 1.00 91.25 104 ASP A O 1
ATOM 812 N N . VAL A 1 105 ? -6.563 -5.599 -14.481 1.00 90.44 105 VAL A N 1
ATOM 813 C CA . VAL A 1 105 ? -6.607 -6.698 -13.508 1.00 90.44 105 VAL A CA 1
ATOM 814 C C . VAL A 1 105 ? -7.745 -6.435 -12.520 1.00 90.44 105 VAL A C 1
ATOM 816 O O . VAL A 1 105 ? -7.615 -5.572 -11.649 1.00 90.44 105 VAL A O 1
ATOM 819 N N . PRO A 1 106 ? -8.891 -7.128 -12.643 1.00 91.69 106 PRO A N 1
ATOM 820 C CA . PRO A 1 106 ? -9.994 -6.952 -11.710 1.00 91.69 106 PRO A CA 1
ATOM 821 C C . PRO A 1 106 ? -9.654 -7.610 -10.368 1.00 91.69 106 PRO A C 1
ATOM 823 O O . PRO A 1 106 ? -9.517 -8.829 -10.282 1.00 91.69 106 PRO A O 1
ATOM 826 N N . LEU A 1 107 ? -9.551 -6.803 -9.312 1.00 89.62 107 LEU A N 1
ATOM 827 C CA . LEU A 1 107 ? -9.222 -7.254 -7.959 1.00 89.62 107 LEU A CA 1
ATOM 828 C C . LEU A 1 107 ? -10.240 -6.726 -6.953 1.00 89.62 107 LEU A C 1
ATOM 830 O O . LEU A 1 107 ? -10.779 -5.630 -7.098 1.00 89.62 107 LEU A O 1
ATOM 834 N N . THR A 1 108 ? -10.499 -7.517 -5.914 1.00 90.44 108 THR A N 1
ATOM 835 C CA . THR A 1 108 ? -11.328 -7.093 -4.780 1.00 90.44 108 THR A CA 1
ATOM 836 C C . THR A 1 108 ? -10.415 -6.594 -3.667 1.00 90.44 108 THR A C 1
ATOM 838 O O . THR A 1 108 ? -9.465 -7.284 -3.296 1.00 90.44 108 THR A O 1
ATOM 841 N N . VAL A 1 109 ? -10.688 -5.389 -3.162 1.00 90.38 109 VAL A N 1
ATOM 842 C CA . VAL A 1 109 ? -9.932 -4.786 -2.055 1.00 90.38 109 VAL A CA 1
ATOM 843 C C . VAL A 1 109 ? -10.123 -5.581 -0.756 1.00 90.38 109 VAL A C 1
ATOM 845 O O . VAL A 1 109 ? -11.224 -6.091 -0.532 1.00 90.38 109 VAL A O 1
ATOM 848 N N . PRO A 1 110 ? -9.102 -5.693 0.113 1.00 90.31 110 PRO A N 1
ATOM 849 C CA . PRO A 1 110 ? -9.249 -6.360 1.400 1.00 90.31 110 PRO A CA 1
ATOM 850 C C . PRO A 1 110 ? -10.115 -5.563 2.376 1.00 90.31 110 PRO A C 1
ATOM 852 O O . PRO A 1 110 ? -10.344 -4.366 2.197 1.00 90.31 110 PRO A O 1
ATOM 855 N N . AS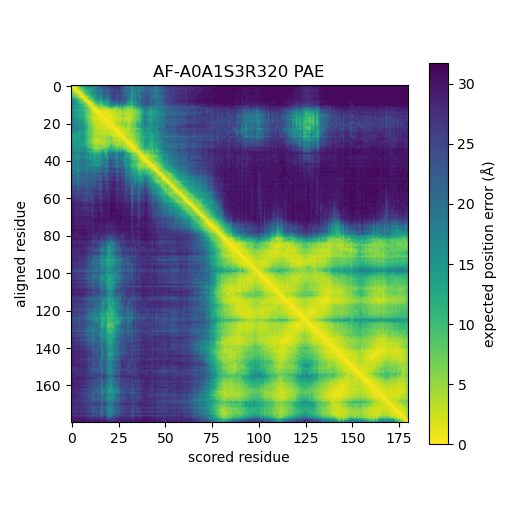P A 1 111 ? -10.528 -6.210 3.467 1.00 86.94 111 ASP A N 1
ATOM 856 C CA . ASP A 1 111 ? -11.351 -5.576 4.504 1.00 86.94 111 ASP A CA 1
ATOM 857 C C . ASP A 1 111 ? -10.545 -4.642 5.435 1.00 86.94 111 ASP A C 1
ATOM 859 O O . ASP A 1 111 ? -11.110 -3.930 6.283 1.00 86.94 111 ASP A O 1
ATOM 863 N N . THR A 1 112 ? -9.214 -4.651 5.311 1.00 88.19 112 THR A N 1
ATOM 864 C CA . THR A 1 112 ? -8.308 -3.767 6.049 1.00 88.19 112 THR A CA 1
ATOM 865 C C . THR A 1 112 ? -8.558 -2.312 5.659 1.00 88.19 112 THR A C 1
ATOM 867 O O . THR A 1 112 ? -8.336 -1.909 4.519 1.00 88.19 112 THR A O 1
ATOM 870 N N . ILE A 1 113 ? -8.982 -1.505 6.635 1.00 89.12 113 ILE A N 1
ATOM 871 C CA . ILE A 1 113 ? -9.141 -0.054 6.488 1.00 89.12 113 ILE A CA 1
ATOM 872 C C . ILE A 1 113 ? -7.757 0.570 6.630 1.00 89.12 113 ILE A C 1
ATOM 874 O O . ILE A 1 113 ? -7.285 0.813 7.738 1.00 89.12 113 ILE A O 1
ATOM 878 N N . THR A 1 114 ? -7.085 0.755 5.504 1.00 91.12 114 THR A N 1
ATOM 879 C CA . THR A 1 114 ? -5.741 1.327 5.428 1.00 91.12 114 THR A CA 1
ATOM 880 C C . THR A 1 114 ? -5.527 1.959 4.057 1.00 91.12 114 THR A C 1
ATOM 882 O O . THR A 1 114 ? -6.326 1.772 3.134 1.00 91.12 114 THR A O 1
ATOM 885 N N . THR A 1 115 ? -4.430 2.692 3.911 1.00 94.25 115 THR A N 1
ATOM 886 C CA . THR A 1 115 ? -3.869 2.997 2.597 1.00 94.25 115 THR A CA 1
ATOM 887 C C . THR A 1 115 ? -2.954 1.855 2.180 1.00 94.25 115 THR A C 1
ATOM 889 O O . THR A 1 115 ? -2.046 1.480 2.917 1.00 94.25 115 THR A O 1
ATOM 892 N N . TRP A 1 116 ? -3.238 1.278 1.019 1.00 94.50 116 TRP A N 1
ATOM 893 C CA . TRP A 1 116 ? -2.397 0.299 0.348 1.00 94.50 116 TRP A CA 1
ATOM 894 C C . TRP A 1 116 ? -1.448 1.021 -0.597 1.00 94.50 116 TRP A C 1
ATOM 896 O O . TRP A 1 116 ? -1.882 1.852 -1.392 1.00 94.50 116 TRP A O 1
ATOM 906 N N . GLU A 1 117 ? -0.172 0.676 -0.533 1.00 95.00 117 GLU A N 1
ATOM 907 C CA . GLU A 1 117 ? 0.860 1.187 -1.429 1.00 95.00 117 GLU A CA 1
ATOM 908 C C . GLU A 1 117 ? 1.219 0.091 -2.437 1.00 95.00 117 GLU A C 1
ATOM 910 O O . GLU A 1 117 ? 1.384 -1.071 -2.064 1.00 95.00 117 GLU A O 1
ATOM 915 N N . THR A 1 118 ? 1.284 0.441 -3.723 1.00 93.62 118 THR A N 1
ATOM 916 C CA . THR A 1 118 ? 1.520 -0.522 -4.807 1.00 93.62 118 THR A CA 1
ATOM 917 C C . THR A 1 118 ? 2.806 -0.199 -5.548 1.00 93.62 118 THR A C 1
ATOM 919 O O . THR A 1 118 ? 2.950 0.891 -6.106 1.00 93.62 118 THR A O 1
ATOM 922 N N . GLU A 1 119 ? 3.701 -1.182 -5.619 1.00 93.56 119 GLU A N 1
ATOM 923 C CA . GLU A 1 119 ? 4.908 -1.153 -6.442 1.00 93.56 119 GLU A CA 1
ATOM 924 C C . GLU A 1 119 ? 4.750 -2.100 -7.632 1.00 93.56 119 GLU A C 1
ATOM 926 O O . GLU A 1 119 ? 4.356 -3.256 -7.479 1.00 93.56 119 GLU A O 1
ATOM 931 N N . VAL A 1 120 ? 5.071 -1.612 -8.831 1.00 94.50 120 VAL A N 1
ATOM 932 C CA . VAL A 1 120 ? 4.997 -2.402 -10.065 1.00 94.50 120 VAL A CA 1
ATOM 933 C C . VAL A 1 120 ? 6.270 -2.198 -10.866 1.00 94.50 120 VAL A C 1
ATOM 935 O O . VAL A 1 120 ? 6.747 -1.075 -11.034 1.00 94.50 120 VAL A O 1
ATOM 938 N N . PHE A 1 121 ? 6.807 -3.283 -11.410 1.00 94.81 121 PHE A N 1
ATOM 939 C CA . PHE A 1 121 ? 7.895 -3.236 -12.374 1.00 94.81 121 PHE A CA 1
ATOM 940 C C . PHE A 1 121 ? 7.563 -4.093 -13.592 1.00 94.81 121 PHE A C 1
ATOM 942 O O . PHE A 1 121 ? 6.849 -5.090 -13.499 1.00 94.81 121 PHE A O 1
ATOM 949 N N . CYS A 1 122 ? 8.110 -3.705 -14.739 1.00 93.88 122 CYS A N 1
ATOM 950 C CA . CYS A 1 122 ? 7.904 -4.376 -16.013 1.00 93.88 122 CYS A CA 1
ATOM 951 C C . CYS A 1 122 ? 9.245 -4.828 -16.591 1.00 93.88 122 CYS A C 1
ATOM 953 O O . CYS A 1 122 ? 10.243 -4.102 -16.547 1.00 93.88 122 CYS A O 1
ATOM 955 N N . LEU A 1 123 ? 9.246 -6.021 -17.181 1.00 94.00 123 LEU A N 1
ATOM 956 C CA . LEU A 1 123 ? 10.374 -6.576 -17.918 1.00 94.00 123 LEU A CA 1
ATOM 957 C C . LEU A 1 123 ? 9.962 -6.777 -19.372 1.00 94.00 123 LEU A C 1
ATOM 959 O O . LEU A 1 123 ? 8.982 -7.460 -19.654 1.00 94.00 123 LEU A O 1
ATOM 963 N N . ALA A 1 124 ? 10.725 -6.194 -20.290 1.00 92.75 124 ALA A N 1
ATOM 964 C CA . ALA A 1 124 ? 10.527 -6.335 -21.725 1.00 92.75 124 ALA A CA 1
ATOM 965 C C . ALA A 1 124 ? 11.879 -6.540 -22.428 1.00 92.75 124 ALA A C 1
ATOM 967 O O . ALA A 1 124 ? 12.926 -6.216 -21.863 1.00 92.75 124 ALA A O 1
ATOM 968 N N . PRO A 1 125 ? 11.899 -7.009 -23.690 1.00 92.50 125 PRO A N 1
ATOM 969 C CA . PRO A 1 125 ? 13.131 -7.048 -24.479 1.00 92.50 125 PRO A CA 1
ATOM 970 C C . PRO A 1 125 ? 13.813 -5.677 -24.614 1.00 92.50 125 PRO A C 1
ATOM 972 O O . PRO A 1 125 ? 15.025 -5.604 -24.789 1.00 92.50 125 PRO A O 1
ATOM 975 N N . SER A 1 126 ? 13.041 -4.589 -24.518 1.00 91.44 126 SER A N 1
ATOM 976 C CA . SER A 1 126 ? 13.539 -3.210 -24.517 1.00 91.44 126 SER A CA 1
ATOM 977 C C . SER A 1 126 ? 14.218 -2.794 -23.206 1.00 91.44 126 SER A C 1
ATOM 979 O O . SER A 1 126 ? 14.918 -1.782 -23.195 1.00 91.44 126 SER A O 1
ATOM 981 N N . GLY A 1 127 ? 14.045 -3.554 -22.120 1.00 94.12 127 GLY A N 1
ATOM 982 C CA . GLY A 1 127 ? 14.687 -3.311 -20.832 1.00 94.12 127 GLY A CA 1
ATOM 983 C C . GLY A 1 127 ? 13.754 -3.466 -19.630 1.00 94.12 127 GLY A C 1
ATOM 984 O O . GLY A 1 127 ? 12.708 -4.112 -19.687 1.00 94.12 127 GLY A O 1
ATOM 985 N N . PHE A 1 128 ? 14.174 -2.862 -18.520 1.00 95.88 128 PHE A N 1
ATOM 986 C CA . PHE A 1 128 ? 13.455 -2.832 -17.249 1.00 95.88 128 PHE A CA 1
ATOM 987 C C . PHE A 1 128 ? 12.796 -1.466 -17.043 1.00 95.88 128 PHE A C 1
ATOM 989 O O . PHE A 1 128 ? 13.433 -0.432 -17.258 1.00 95.88 128 PHE A O 1
ATOM 996 N N . GLY A 1 129 ? 11.545 -1.467 -16.594 1.00 94.56 129 GLY A N 1
ATOM 997 C CA . GLY A 1 129 ? 10.820 -0.265 -16.192 1.00 94.56 129 GLY A CA 1
ATOM 998 C C . GLY A 1 129 ? 10.297 -0.400 -14.768 1.00 94.56 129 GLY A C 1
ATOM 999 O O . GLY A 1 129 ? 9.766 -1.445 -14.406 1.00 94.56 129 GLY A O 1
ATOM 1000 N N . LEU A 1 130 ? 10.419 0.663 -13.977 1.00 95.62 130 LEU A N 1
ATOM 1001 C CA . LEU A 1 130 ? 9.825 0.763 -12.646 1.00 95.62 130 LEU A CA 1
ATOM 1002 C C . LEU A 1 130 ? 8.705 1.801 -12.688 1.00 95.62 130 LEU A C 1
ATOM 1004 O O . LEU A 1 130 ? 8.923 2.924 -13.151 1.00 95.62 130 LEU A O 1
ATOM 1008 N N . ALA A 1 131 ? 7.515 1.421 -12.234 1.00 94.75 131 ALA A N 1
ATOM 1009 C CA . ALA A 1 131 ? 6.392 2.336 -12.125 1.00 94.75 131 ALA A CA 1
ATOM 1010 C C . ALA A 1 131 ? 6.533 3.213 -10.868 1.00 94.75 131 ALA A C 1
ATOM 1012 O O . ALA A 1 131 ? 7.123 2.781 -9.875 1.00 94.75 131 ALA A O 1
ATOM 1013 N N . PRO A 1 132 ? 5.995 4.444 -10.882 1.00 95.56 132 PRO A N 1
ATOM 1014 C CA . PRO A 1 132 ? 5.864 5.228 -9.663 1.00 95.56 132 PRO A CA 1
ATOM 1015 C C . PRO A 1 132 ? 4.927 4.527 -8.672 1.00 95.56 132 PRO A C 1
ATOM 1017 O O . PRO A 1 132 ? 3.991 3.839 -9.078 1.00 95.56 132 PRO A O 1
ATOM 1020 N N . LEU A 1 133 ? 5.167 4.751 -7.379 1.00 94.31 133 LEU A N 1
ATOM 1021 C CA . LEU A 1 133 ? 4.304 4.261 -6.309 1.00 94.31 133 LEU A CA 1
ATOM 1022 C C . LEU A 1 133 ? 2.890 4.833 -6.468 1.00 94.31 133 LEU A C 1
ATOM 1024 O O . LEU A 1 133 ? 2.723 6.037 -6.686 1.00 94.31 133 LEU A O 1
ATOM 1028 N N . VAL A 1 134 ? 1.881 3.974 -6.340 1.00 93.69 134 VAL A N 1
ATOM 1029 C CA . VAL A 1 134 ? 0.469 4.373 -6.352 1.00 93.69 134 VAL A CA 1
ATOM 1030 C C . VAL A 1 134 ? -0.190 3.951 -5.047 1.00 93.69 134 VAL A C 1
ATOM 1032 O O . VAL A 1 134 ? -0.007 2.826 -4.584 1.00 93.69 134 VAL A O 1
ATOM 1035 N N . GLU A 1 135 ? -0.977 4.856 -4.474 1.00 94.94 135 GLU A N 1
ATOM 1036 C CA . GLU A 1 135 ? -1.694 4.647 -3.219 1.00 94.94 135 GLU A CA 1
ATOM 1037 C C . GLU A 1 135 ? -3.189 4.408 -3.461 1.00 94.94 135 GLU A C 1
ATOM 1039 O O . GLU A 1 135 ? -3.822 5.082 -4.281 1.00 94.94 135 GLU A O 1
ATOM 1044 N N . LEU A 1 136 ? -3.770 3.479 -2.702 1.00 93.69 136 LEU A N 1
ATOM 1045 C CA . LEU A 1 136 ? -5.202 3.205 -2.677 1.00 93.69 136 LEU A CA 1
ATOM 1046 C C . LEU A 1 136 ? -5.700 3.170 -1.233 1.00 93.69 136 LEU A C 1
ATOM 1048 O O . LEU A 1 136 ? -5.406 2.250 -0.474 1.00 93.69 136 LEU A O 1
ATOM 1052 N N . THR A 1 137 ? -6.502 4.162 -0.851 1.00 93.81 137 THR A N 1
ATOM 1053 C CA . THR A 1 137 ? -7.092 4.230 0.490 1.00 93.81 137 THR A CA 1
ATOM 1054 C C . THR A 1 137 ? -8.421 3.488 0.551 1.00 93.81 137 THR A C 1
ATOM 1056 O O . THR A 1 137 ? -9.407 3.897 -0.065 1.00 93.81 137 THR A O 1
ATOM 1059 N N . VAL A 1 138 ? -8.467 2.423 1.350 1.00 93.38 138 VAL A N 1
ATOM 1060 C CA . VAL A 1 138 ? -9.704 1.731 1.723 1.00 93.38 138 VAL A CA 1
ATOM 1061 C C . VAL A 1 138 ? -10.233 2.364 3.001 1.00 93.38 138 VAL A C 1
ATOM 1063 O O . VAL A 1 138 ? -9.576 2.340 4.041 1.00 93.38 138 VAL A O 1
ATOM 1066 N N . PHE A 1 139 ? -11.435 2.934 2.933 1.00 91.69 139 PHE A N 1
ATOM 1067 C CA . PHE A 1 139 ? -12.052 3.607 4.068 1.00 91.69 139 PHE A CA 1
ATOM 1068 C C . PHE A 1 139 ? -13.499 3.177 4.275 1.00 91.69 139 PHE A C 1
ATOM 1070 O O . PHE A 1 139 ? -14.282 3.093 3.330 1.00 91.69 139 PHE A O 1
ATOM 1077 N N . GLN A 1 140 ? -13.866 2.972 5.540 1.00 89.62 140 GLN A N 1
ATOM 1078 C CA . GLN A 1 140 ? -15.243 2.746 5.955 1.00 89.62 140 GLN A CA 1
ATOM 1079 C C . GLN A 1 140 ? -15.645 3.845 6.949 1.00 89.62 140 GLN A C 1
ATOM 1081 O O . GLN A 1 140 ? -14.945 4.055 7.935 1.00 89.62 140 GLN A O 1
ATOM 1086 N N . PRO A 1 141 ? -16.772 4.548 6.745 1.00 90.50 141 PRO A N 1
ATOM 1087 C CA . PRO A 1 141 ? -17.158 5.668 7.605 1.00 90.50 141 PRO A CA 1
ATOM 1088 C C . PRO A 1 141 ? -17.675 5.237 8.985 1.00 90.50 141 PRO A C 1
ATOM 1090 O O . PRO A 1 141 ? -17.794 6.068 9.880 1.00 90.50 141 PRO A O 1
ATOM 1093 N N . PHE A 1 142 ? -17.994 3.958 9.178 1.00 91.81 142 PHE A N 1
ATOM 1094 C CA . PHE A 1 142 ? -18.386 3.400 10.468 1.00 91.81 142 PHE A CA 1
ATOM 1095 C C . PHE A 1 142 ? -17.818 1.990 10.609 1.00 91.81 142 PHE A C 1
ATOM 1097 O O . PHE A 1 142 ? -18.121 1.127 9.784 1.00 91.81 142 PHE A O 1
ATOM 1104 N N . PHE A 1 143 ? -16.994 1.758 11.630 1.00 90.56 143 PHE A N 1
ATOM 1105 C CA . PHE A 1 143 ? -16.344 0.466 11.856 1.00 90.56 143 PHE A CA 1
ATOM 1106 C C . PHE A 1 143 ? -15.975 0.255 13.327 1.00 90.56 143 PHE A C 1
ATOM 1108 O O . PHE A 1 143 ? -15.931 1.192 14.124 1.00 90.56 143 PHE A O 1
ATOM 1115 N N . LEU A 1 144 ? -15.705 -1.004 13.674 1.00 90.75 144 LEU A N 1
ATOM 1116 C CA . LEU A 1 144 ? -15.180 -1.424 14.971 1.00 90.75 144 LEU A CA 1
ATOM 1117 C C . LEU A 1 144 ? -13.755 -1.951 14.790 1.00 90.75 144 LEU A C 1
ATOM 1119 O O . LEU A 1 144 ? -13.500 -2.737 13.874 1.00 90.75 144 LEU A O 1
ATOM 1123 N N . GLU A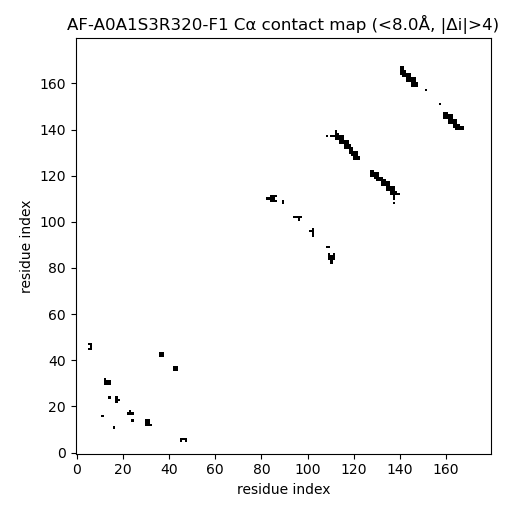 1 145 ? -12.852 -1.532 15.669 1.00 89.62 145 GLU A N 1
ATOM 1124 C CA . GLU A 1 145 ? -11.463 -1.982 15.742 1.00 89.62 145 GLU A CA 1
ATOM 1125 C C . GLU A 1 145 ? -11.201 -2.676 17.083 1.00 89.62 145 GLU A C 1
ATOM 1127 O O . GLU A 1 145 ? -11.661 -2.214 18.130 1.00 89.62 145 GLU A O 1
ATOM 1132 N N . LEU A 1 146 ? -10.472 -3.793 17.053 1.00 90.56 146 LEU A N 1
ATOM 1133 C CA . LEU A 1 146 ? -10.066 -4.536 18.244 1.00 90.56 146 LEU A CA 1
ATOM 1134 C C . LEU A 1 146 ? -8.572 -4.336 18.492 1.00 90.56 146 LEU A C 1
ATOM 1136 O O . LEU A 1 146 ? -7.753 -4.638 17.628 1.00 90.56 146 LEU A O 1
ATOM 1140 N N . THR A 1 147 ? -8.206 -3.895 19.693 1.00 91.19 147 THR A N 1
ATOM 1141 C CA . THR A 1 147 ? -6.803 -3.838 20.116 1.00 91.19 147 THR A CA 1
ATOM 1142 C C . THR A 1 147 ? -6.383 -5.213 20.626 1.00 91.19 147 THR A C 1
ATOM 1144 O O . THR A 1 147 ? -6.619 -5.556 21.787 1.00 91.19 147 THR A O 1
ATOM 1147 N N . LEU A 1 148 ? -5.787 -6.012 19.741 1.00 89.94 148 LEU A N 1
ATOM 1148 C CA . LEU A 1 148 ? -5.334 -7.367 20.043 1.00 89.94 148 LEU A CA 1
ATOM 1149 C C . LEU A 1 148 ? -3.832 -7.383 20.364 1.00 89.94 148 LEU A C 1
ATOM 1151 O O . LEU A 1 148 ? -3.041 -6.844 19.589 1.00 89.94 148 LEU A O 1
ATOM 1155 N N . PRO A 1 149 ? -3.406 -8.002 21.481 1.00 91.81 149 PRO A N 1
ATOM 1156 C CA . PRO A 1 149 ? -1.994 -8.286 21.695 1.00 91.81 149 PRO A CA 1
ATOM 1157 C C . PRO A 1 149 ? -1.529 -9.388 20.736 1.00 91.81 149 PRO A C 1
ATOM 1159 O O . PRO A 1 149 ? -2.320 -10.227 20.310 1.00 91.81 149 PRO A O 1
ATOM 1162 N N . TYR A 1 150 ? -0.223 -9.440 20.471 1.00 91.56 150 TYR A N 1
ATOM 1163 C CA . TYR A 1 150 ? 0.376 -10.492 19.641 1.00 91.56 150 TYR A CA 1
ATOM 1164 C C . TYR A 1 150 ? 0.097 -11.911 20.175 1.00 91.56 150 TYR A C 1
ATOM 1166 O O . TYR A 1 150 ? -0.118 -12.843 19.407 1.00 91.56 150 TYR A O 1
ATOM 1174 N N . SER A 1 151 ? 0.080 -12.083 21.501 1.00 92.38 151 SER A N 1
ATOM 1175 C CA . SER A 1 151 ? -0.176 -13.369 22.155 1.00 92.38 151 SER A CA 1
ATOM 1176 C C . SER A 1 151 ? -0.812 -13.190 23.533 1.00 92.38 151 SER A C 1
ATOM 1178 O O . SER A 1 151 ? -0.612 -12.159 24.175 1.00 92.38 151 SER A O 1
ATOM 1180 N N . VAL A 1 152 ? -1.513 -14.219 24.019 1.00 93.12 152 VAL A N 1
ATOM 1181 C CA . VAL A 1 152 ? -2.147 -14.252 25.349 1.00 93.12 152 VAL A CA 1
ATOM 1182 C C . VAL A 1 152 ? -1.779 -15.553 26.067 1.00 93.12 152 VAL A C 1
ATOM 1184 O O . VAL A 1 152 ? -1.677 -16.607 25.436 1.00 93.12 152 VAL A O 1
ATOM 1187 N N . ILE A 1 153 ? -1.589 -15.498 27.387 1.00 95.12 153 ILE A N 1
ATOM 1188 C CA . ILE A 1 153 ? -1.257 -16.667 28.209 1.00 95.12 153 ILE A CA 1
ATOM 1189 C C . ILE A 1 153 ? -2.539 -17.396 28.623 1.00 95.12 153 ILE A C 1
ATOM 1191 O O . ILE A 1 153 ? -3.475 -16.815 29.177 1.00 95.12 15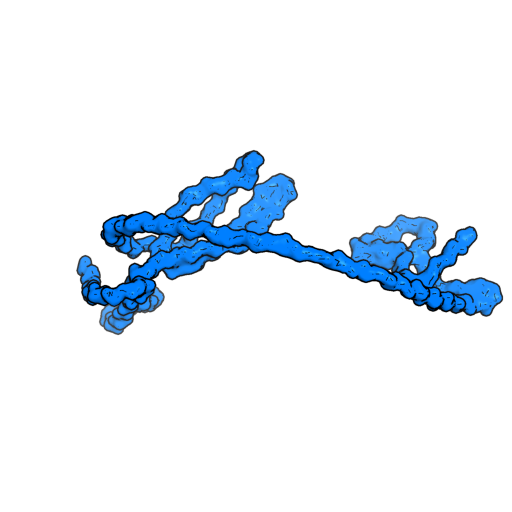3 ILE A O 1
ATOM 1195 N N . ARG A 1 154 ? -2.582 -18.709 28.377 1.00 94.88 154 ARG A N 1
ATOM 1196 C CA . ARG A 1 154 ? -3.712 -19.549 28.784 1.00 94.88 154 ARG A CA 1
ATOM 1197 C C . ARG A 1 154 ? -3.841 -19.565 30.310 1.00 94.88 154 ARG A C 1
ATOM 1199 O O . ARG A 1 154 ? -2.901 -19.924 31.007 1.00 94.88 154 ARG A O 1
ATOM 1206 N N . GLY A 1 155 ? -5.045 -19.286 30.804 1.00 94.94 155 GLY A N 1
ATOM 1207 C CA . GLY A 1 155 ? -5.358 -19.290 32.238 1.00 94.94 155 GLY A CA 1
ATOM 1208 C C . GLY A 1 155 ? -5.216 -17.923 32.908 1.00 94.94 155 GLY A C 1
ATOM 1209 O O . GLY A 1 155 ? -5.627 -17.777 34.057 1.00 94.94 155 GLY A O 1
ATOM 1210 N N . GLU A 1 156 ? -4.712 -16.919 32.192 1.00 94.75 156 GLU A N 1
ATOM 1211 C CA . GLU A 1 156 ? -4.656 -15.543 32.674 1.00 94.75 156 GLU A CA 1
ATOM 1212 C C . GLU A 1 156 ? -5.851 -14.716 32.186 1.00 94.75 156 GLU A C 1
ATOM 1214 O O . GLU A 1 156 ? -6.550 -15.072 31.234 1.00 94.75 156 GLU A O 1
ATOM 1219 N N . ARG A 1 157 ? -6.104 -13.598 32.873 1.00 91.69 157 ARG A N 1
ATOM 1220 C CA . ARG A 1 157 ? -7.108 -12.611 32.466 1.00 91.69 157 ARG A CA 1
ATOM 1221 C C . ARG A 1 157 ? -6.422 -11.532 31.643 1.00 91.69 157 ARG A C 1
ATOM 1223 O O . ARG A 1 157 ? -5.412 -10.990 32.077 1.00 91.69 157 ARG A O 1
ATOM 1230 N N . PHE A 1 158 ? -7.013 -11.185 30.508 1.00 92.44 158 PHE A N 1
ATOM 1231 C CA . PHE A 1 158 ? -6.575 -10.061 29.690 1.00 92.44 158 PHE A CA 1
ATOM 1232 C C . PHE A 1 158 ? -7.753 -9.127 29.407 1.00 92.44 158 PHE A C 1
ATOM 1234 O O . PHE A 1 158 ? -8.913 -9.540 29.446 1.00 92.44 158 PHE A O 1
ATOM 1241 N N . GLU A 1 159 ? -7.450 -7.860 29.143 1.00 91.44 159 GLU A N 1
ATOM 1242 C CA . GLU A 1 159 ? -8.436 -6.855 28.758 1.00 91.44 159 GLU A CA 1
ATOM 1243 C C . GLU A 1 159 ? -8.454 -6.733 27.229 1.00 91.44 159 GLU A C 1
ATOM 1245 O O . GLU A 1 159 ? -7.471 -6.300 26.629 1.00 91.44 159 GLU A O 1
ATOM 1250 N N . LEU A 1 160 ? -9.566 -7.116 26.596 1.00 91.56 160 LEU A N 1
ATOM 1251 C CA . LEU A 1 160 ? -9.792 -6.880 25.170 1.00 91.56 160 LEU A CA 1
ATOM 1252 C C . LEU A 1 160 ? -10.486 -5.531 24.984 1.00 91.56 160 LEU A C 1
ATOM 1254 O O . LEU A 1 160 ? -11.612 -5.347 25.448 1.00 91.56 160 LEU A O 1
ATOM 1258 N N . LYS A 1 161 ? -9.839 -4.603 24.277 1.00 92.75 161 LYS A N 1
ATOM 1259 C CA . LYS A 1 161 ? -10.412 -3.285 23.980 1.00 92.75 161 LYS A CA 1
ATOM 1260 C C . LYS A 1 161 ? -11.008 -3.271 22.580 1.00 92.75 161 LYS A C 1
ATOM 1262 O O . LYS A 1 161 ? -10.350 -3.664 21.620 1.00 92.75 161 LYS A O 1
ATOM 1267 N N . ALA A 1 162 ? -12.247 -2.801 22.485 1.00 92.94 162 ALA A N 1
ATOM 1268 C CA . ALA A 1 162 ? -12.949 -2.567 21.233 1.00 92.94 162 ALA A CA 1
ATOM 1269 C C . ALA A 1 162 ? -13.279 -1.077 21.114 1.00 92.94 162 ALA A C 1
ATOM 1271 O O . ALA A 1 162 ? -13.910 -0.512 22.011 1.00 92.94 162 ALA A O 1
ATOM 1272 N N . THR A 1 163 ? -12.882 -0.459 20.008 1.00 93.88 163 THR A N 1
ATOM 1273 C CA . THR A 1 163 ? -13.138 0.955 19.722 1.00 93.88 163 THR A CA 1
ATOM 1274 C C . THR A 1 163 ? -14.078 1.058 18.531 1.00 93.88 163 THR A C 1
ATOM 1276 O O . THR A 1 163 ? -13.834 0.463 17.484 1.00 93.88 163 THR A O 1
ATOM 1279 N N . VAL A 1 164 ? -15.169 1.807 18.688 1.00 93.25 164 VAL A N 1
ATOM 1280 C CA . VAL A 1 164 ? -16.123 2.075 17.607 1.00 93.25 164 VAL A CA 1
ATOM 1281 C C . VAL A 1 164 ? -15.858 3.466 17.054 1.00 93.25 164 VAL A C 1
ATOM 1283 O O . VAL A 1 164 ? -15.936 4.452 17.787 1.00 93.25 164 VAL A O 1
ATOM 1286 N N . PHE A 1 165 ? -15.592 3.542 15.756 1.00 93.50 165 PHE A N 1
ATOM 1287 C CA . PHE A 1 165 ? -15.379 4.792 15.044 1.00 93.50 165 PHE A CA 1
ATOM 1288 C C . PHE A 1 165 ? -16.617 5.153 14.229 1.00 93.50 165 PHE A C 1
ATOM 1290 O O . PHE A 1 165 ? -17.150 4.330 13.484 1.00 93.50 165 PHE A O 1
ATOM 1297 N N . ASN A 1 166 ? -17.064 6.401 14.361 1.00 93.38 166 ASN A N 1
ATOM 1298 C CA . ASN A 1 166 ? -18.147 6.964 13.565 1.00 93.38 166 ASN A CA 1
ATOM 1299 C C . ASN A 1 166 ? -17.687 8.269 12.907 1.00 93.38 166 ASN A C 1
ATOM 1301 O O . ASN A 1 166 ? -17.600 9.304 13.565 1.00 93.38 166 ASN A O 1
ATOM 1305 N N . TYR A 1 167 ? -17.431 8.204 11.605 1.00 93.81 167 TYR A N 1
ATOM 1306 C CA . TYR A 1 167 ? -17.112 9.334 10.733 1.00 93.81 167 TYR A CA 1
ATOM 1307 C C . TYR A 1 167 ? -18.325 9.792 9.905 1.00 93.81 167 TYR A C 1
ATOM 1309 O O . TYR A 1 167 ? -18.191 10.628 9.010 1.00 93.81 167 TYR A O 1
ATOM 1317 N N . LEU A 1 168 ? -19.524 9.259 10.172 1.00 92.69 168 LEU A N 1
ATOM 1318 C CA . LEU A 1 168 ? -20.757 9.761 9.569 1.00 92.69 168 LEU A CA 1
ATOM 1319 C C . LEU A 1 168 ? -21.091 11.144 10.137 1.00 92.69 168 LEU A C 1
ATOM 1321 O O . LEU A 1 168 ? -20.848 11.447 11.301 1.00 92.69 168 LEU A O 1
ATOM 1325 N N . SER A 1 169 ? -21.767 11.968 9.341 1.00 93.19 169 SER A N 1
ATOM 1326 C CA . SER A 1 169 ? -22.230 13.296 9.765 1.00 93.19 169 SER A CA 1
ATOM 1327 C C . SER A 1 169 ? -23.392 13.271 10.769 1.00 93.19 169 SER A C 1
ATOM 1329 O O . SER A 1 169 ? -23.849 14.325 11.210 1.00 93.19 169 SER A O 1
ATOM 1331 N N . LYS A 1 170 ? -23.906 12.085 11.118 1.00 92.75 170 LYS A N 1
ATOM 1332 C CA . LYS A 1 170 ? -25.073 11.896 11.987 1.00 92.75 170 LYS A CA 1
ATOM 1333 C C . LYS A 1 170 ? -24.693 11.132 13.250 1.00 92.75 170 LYS A C 1
ATOM 1335 O O . LYS A 1 170 ? -23.949 10.152 13.198 1.00 92.75 170 LYS A O 1
ATOM 1340 N N . CYS A 1 171 ? -25.287 11.535 14.370 1.00 91.94 171 CYS A N 1
ATOM 1341 C CA . CYS A 1 171 ? -25.244 10.761 15.604 1.00 91.94 171 CYS A CA 1
ATOM 1342 C C . CYS A 1 171 ? -26.088 9.491 15.454 1.00 91.94 171 CYS A C 1
ATOM 1344 O O . CYS A 1 171 ? -27.217 9.542 14.963 1.00 91.94 171 CYS A O 1
ATOM 1346 N N . ILE A 1 172 ? -25.544 8.366 15.908 1.00 93.38 172 ILE A N 1
ATOM 1347 C CA . ILE A 1 172 ? -26.197 7.057 15.879 1.00 93.38 172 ILE A CA 1
ATOM 1348 C C . ILE A 1 172 ? -26.110 6.414 17.262 1.00 93.38 172 ILE A C 1
ATOM 1350 O O . ILE A 1 172 ? -25.144 6.627 17.992 1.00 93.38 172 ILE A O 1
ATOM 1354 N N . MET A 1 173 ? -27.123 5.628 17.624 1.00 93.62 173 MET A N 1
ATOM 1355 C CA . MET A 1 173 ? -27.054 4.760 18.799 1.00 93.62 173 MET A CA 1
ATOM 1356 C C . MET A 1 173 ? -26.449 3.422 18.385 1.00 93.62 173 MET A C 1
ATOM 1358 O O . MET A 1 173 ? -26.901 2.820 17.413 1.00 93.62 173 MET A O 1
ATOM 1362 N N . VAL A 1 174 ? -25.440 2.963 19.123 1.00 91.69 174 VAL A N 1
ATOM 1363 C CA . VAL A 1 174 ? -24.719 1.719 18.833 1.00 91.69 174 VAL A CA 1
ATOM 1364 C C . VAL A 1 174 ? -24.885 0.765 20.009 1.00 91.69 174 VAL A C 1
ATOM 1366 O O . VAL A 1 174 ? -24.722 1.159 21.161 1.00 91.69 174 VAL A O 1
ATOM 1369 N N . SER A 1 175 ? -25.197 -0.494 19.713 1.00 92.25 175 SER A N 1
ATOM 1370 C CA . SER A 1 175 ? -25.146 -1.591 20.677 1.00 92.25 175 SER A CA 1
ATOM 1371 C C . SER A 1 175 ? -24.000 -2.516 20.284 1.00 92.25 175 SER A C 1
ATOM 1373 O O . SER A 1 175 ? -23.925 -2.945 19.134 1.00 92.25 175 SER A O 1
ATOM 1375 N N . VAL A 1 176 ? -23.093 -2.786 21.222 1.00 90.12 176 VAL A N 1
ATOM 1376 C CA . VAL A 1 176 ? -21.939 -3.667 21.011 1.00 90.12 176 VAL A CA 1
ATOM 1377 C C . VAL A 1 176 ? -22.144 -4.913 21.856 1.00 90.12 176 VAL A C 1
ATOM 1379 O O . VAL A 1 176 ? -22.339 -4.819 23.067 1.00 90.12 176 VAL A O 1
ATOM 1382 N N . THR A 1 177 ? -22.107 -6.078 21.216 1.00 90.19 177 THR A N 1
ATOM 1383 C CA . THR A 1 177 ? -22.218 -7.376 21.886 1.00 90.19 177 THR A CA 1
ATOM 1384 C C . THR A 1 177 ? -21.112 -8.302 21.381 1.00 90.19 177 THR A C 1
ATOM 1386 O O . THR A 1 177 ? -20.824 -8.294 20.183 1.00 90.19 177 THR A O 1
ATOM 1389 N N . PRO A 1 178 ? -20.444 -9.064 22.264 1.00 84.81 178 PRO A N 1
ATOM 1390 C CA . PRO A 1 178 ? -19.516 -10.098 21.827 1.00 84.81 178 PRO A CA 1
ATOM 1391 C C . PRO A 1 178 ? -20.294 -11.222 21.130 1.00 84.81 178 PRO A C 1
ATOM 1393 O O . PRO A 1 178 ? -21.341 -11.645 21.620 1.00 84.81 178 PRO A O 1
ATOM 1396 N N . ALA A 1 179 ? -19.786 -11.698 19.992 1.00 71.62 179 ALA A N 1
ATOM 1397 C CA . ALA A 1 179 ? -20.313 -12.894 19.343 1.00 71.62 179 ALA A CA 1
ATOM 1398 C C . ALA A 1 179 ? -19.899 -14.136 20.153 1.00 71.62 179 ALA A C 1
ATOM 1400 O O . ALA A 1 179 ? -18.740 -14.239 20.562 1.00 71.62 179 ALA A O 1
ATOM 1401 N N . LEU A 1 180 ? -20.864 -15.023 20.417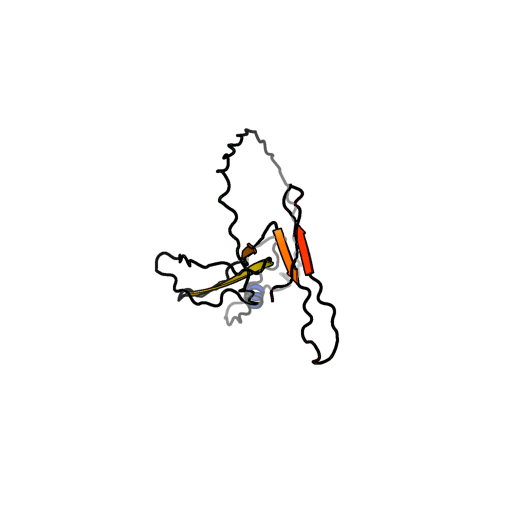 1.00 50.16 180 LEU A N 1
ATOM 1402 C CA . LEU A 1 180 ? -20.687 -16.296 21.128 1.00 50.16 180 LEU A CA 1
ATOM 1403 C C . LEU A 1 180 ? -20.274 -17.419 20.176 1.00 50.16 180 LEU A C 1
ATOM 1405 O O . LEU A 1 180 ? -20.816 -17.444 19.047 1.00 50.16 180 LEU A O 1
#

pLDDT: mean 74.34, std 21.49, range [32.25, 95.88]

Nearest PDB structures (foldseek):
  7ad7-assembly1_A  TM=6.678E-01  e=1.850E-05  Homo sapiens
  8cml-assembly1_B  TM=6.356E-01  e=1.443E-05  Homo sapiens
  5hce-assembly1_A  TM=6.344E-01  e=1.536E-05  Homo sapiens
  5hcd-assembly1_A  TM=6.351E-01  e=1.738E-05  Homo sapiens
  8ayh-assembly1_A  TM=6.139E-01  e=4.405E-05  Homo sapiens

Secondary structure (DSSP, 8-state):
------TT-----HHHHHHHTT-----SS--SPPS--EETTEEP------------------------PPPPPPPPP----------S----------TTS------PPPS--SEEEE--EEEETTEEEEPPPEEEE---SEEEEEE--S---TTS----EEEEEE-SSS----------

Mean predicted aligned error: 17.99 Å

Radius of gyration: 36.13 Å; Cα contacts (8 Å, |Δi|>4): 114; chains: 1; bounding box: 91×65×72 Å

Solvent-accessible surface area (backbone atoms only — not comparable to full-atom values): 13653 Å² total; per-residue (Å²): 135,88,82,90,83,71,100,82,66,75,85,85,31,60,49,57,53,39,50,76,71,75,49,87,86,89,73,96,67,91,52,69,72,77,94,72,76,65,60,95,88,43,77,80,83,89,88,89,85,86,88,86,84,87,89,84,87,88,88,88,82,88,89,89,88,85,87,88,85,86,86,83,79,84,81,76,81,89,76,86,78,83,77,82,51,70,73,95,71,91,82,90,83,89,80,84,62,54,97,84,74,63,74,87,79,93,76,81,81,67,63,50,74,42,74,44,77,46,83,52,72,47,83,51,98,93,44,79,46,76,53,76,78,45,79,47,74,43,82,69,55,63,50,77,47,71,62,72,73,98,73,83,64,90,94,62,90,80,86,83,49,75,48,77,49,73,70,54,100,63,93,76,91,84,86,87,76,85,86,130

Sequence (180 aa):
MPYPYGPSEETNDPYAVFQTLGLKLATNLDIRVPSCLSYQGNQYRRSYVVAYSQMARPGSAGPRREMAVALAAPPPPPIQTVRTFFPETWIWDLVEVGESGSADVPLTVPDTITTWETEVFCLAPSGFGLAPLVELTVFQPFFLELTLPYSVIRGERFELKATVFNYLSKCIMVSVTPAL

Foldseek 3Di:
DDDDDDDPDDPPQVCVVCVVVVHDDDDPDDRGDDPADDDPNDGDDDDDDDDDDDDDDDDDYDDDDDDDDDDDDDDDDDDPDDADFDDPDADDDDDDQDPVNDDDDDDDDHPDQAKDKDWDKDQDPVGIDTDDIDIDGDDDQWDKDWDDDPDDDPPDDDDIDIDIHHNDPDDDDDDDDDDD